Protein AF-A0A1H7FWM4-F1 (afdb_monomer)

Mean predicted aligned error: 15.48 Å

Nearest PDB structures (foldseek):
  3tmp-assembly4_G  TM=6.791E-01  e=6.599E-01  Homo sapiens
  4phq-assembly2_B  TM=1.074E-01  e=4.775E+00  Escherichia coli K-12
  3zev-assembly1_B  TM=1.276E-01  e=7.921E+00  Rattus norvegicus

pLDDT: mean 79.43, std 18.53, range [29.98, 98.62]

Secondary structure (DSSP, 8-state):
-PPPPPPP-----S--S-----PPPPPPTTHHHHHHHHHHHHHHHHHTS--GGGSTTHHHHHHHHHHHHHHHHHHHHH--HHHHHH-TT--S-----HHHHHHHTT--HHHHHHHHHHTT-HHHHHHHHHHHS-HHHHHHHSSS-HHHHHHHHHHHHHHHHHHHHHHHHS-----TT-S-------PPPPP-HHHHHHHHHHHHSTT--SSHHHHHHHHHGGGSTTS-TTEEEEEEETT--EEEEE-SSTT--EEEEEEEEETTTTEEEEEETTEEE----SS-HHHHHHHHHS-HHHHHHHHHHTT---TT---HHHHHHHHHHHHHHHHH-HHHHHHHHHHHHHHSTT----

Foldseek 3Di:
DDDDDDDDDPDDPPPDDDPDPPPQDDDDPVVLVLLLVLLVVLLVVLPVPPDPVLVVLSVLLSVLSSLQVVLLLSLLARDDLVVLVVCPVLPSARDRDPVSLVSLLVRDLSSLVSNCSSCVPVVVVLVSSLVSRDPVVVVCCPPPPPPSVVSSSVRVVVVSVVSNVSSPNSDPPPPVPPPVPVPPPPPDPPFPLVLLLVLLVQLLDFLRQLDLVNVCLLQLLCQQQLRPLLAWEFEAEPVRHTPDIHHNDPNNPDYHFYWYADPVVRAIFGADPNDTHDDDNSSLRVVRNSLVSDDLVSNQSNQVRLPHPPRDDPDPVSSSSSSNSSSVSCNVCVVSCRVVSVVVCVVVVDVPRD

Structure (mmCIF, N/CA/C/O backbone):
data_AF-A0A1H7FWM4-F1
#
_entry.id   AF-A0A1H7FWM4-F1
#
loop_
_atom_site.group_PDB
_atom_site.id
_atom_site.type_symbol
_atom_site.label_atom_id
_atom_site.label_alt_id
_atom_site.label_comp_id
_atom_site.label_asym_id
_atom_site.label_entity_id
_atom_site.label_seq_id
_atom_site.pdbx_PDB_ins_code
_atom_site.Cartn_x
_atom_site.Cartn_y
_atom_site.Cartn_z
_atom_site.occupancy
_atom_site.B_iso_or_equiv
_atom_site.auth_seq_id
_atom_site.auth_comp_id
_atom_site.auth_asym_id
_atom_site.auth_atom_id
_atom_site.pdbx_PDB_model_num
ATOM 1 N N . MET A 1 1 ? 42.301 37.290 51.242 1.00 44.38 1 MET A N 1
ATOM 2 C CA . MET A 1 1 ? 40.895 36.833 51.315 1.00 44.38 1 MET A CA 1
ATOM 3 C C . MET A 1 1 ? 40.644 35.899 50.143 1.00 44.38 1 MET A C 1
ATOM 5 O O . MET A 1 1 ? 40.850 36.315 49.013 1.00 44.38 1 MET A O 1
ATOM 9 N N . LYS A 1 2 ? 40.348 34.621 50.409 1.00 32.16 2 LYS A N 1
ATOM 10 C CA . LYS A 1 2 ? 40.185 33.575 49.386 1.00 32.16 2 LYS A CA 1
ATOM 11 C C . LYS A 1 2 ? 38.705 33.447 49.017 1.00 32.16 2 LYS A C 1
ATOM 13 O O . LYS A 1 2 ? 37.871 33.301 49.903 1.00 32.16 2 LYS A O 1
ATOM 18 N N . TYR A 1 3 ? 38.419 33.524 47.723 1.00 30.45 3 TYR A N 1
ATOM 19 C CA . TYR A 1 3 ? 37.097 33.362 47.120 1.00 30.45 3 TYR A CA 1
ATOM 20 C C . TYR A 1 3 ? 36.664 31.890 47.243 1.00 30.45 3 TYR A C 1
ATOM 22 O O . TYR A 1 3 ? 37.408 31.007 46.816 1.00 30.45 3 TYR A O 1
ATOM 30 N N . GLN A 1 4 ? 35.502 31.613 47.841 1.00 32.31 4 GLN A N 1
ATOM 31 C CA . GLN A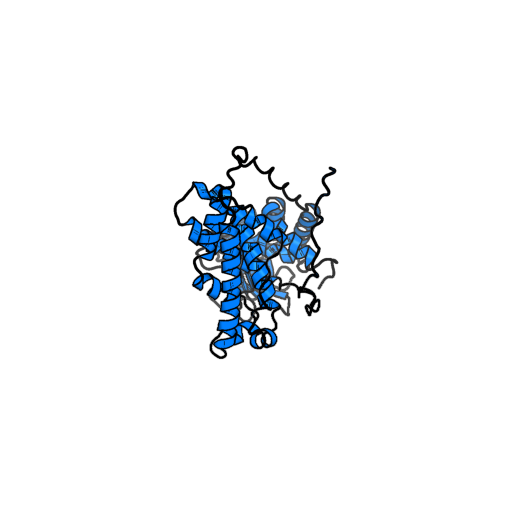 1 4 ? 34.875 30.287 47.804 1.00 32.31 4 GLN A CA 1
ATOM 32 C C . GLN A 1 4 ? 33.729 30.300 46.782 1.00 32.31 4 GLN A C 1
ATOM 34 O O . GLN A 1 4 ? 32.895 31.205 46.838 1.00 32.31 4 GLN A O 1
ATOM 39 N N . PRO A 1 5 ? 33.671 29.339 45.844 1.00 34.31 5 PRO A N 1
ATOM 40 C CA . PRO A 1 5 ? 32.580 29.249 44.886 1.00 34.31 5 PRO A CA 1
ATOM 41 C C . PRO A 1 5 ? 31.326 28.658 45.543 1.00 34.31 5 PRO A C 1
ATOM 43 O O . PRO A 1 5 ? 31.391 27.677 46.282 1.00 34.31 5 PRO A O 1
ATOM 46 N N . ILE A 1 6 ? 30.182 29.269 45.242 1.00 37.25 6 ILE A N 1
ATOM 47 C CA . ILE A 1 6 ? 28.848 28.838 45.665 1.00 37.25 6 ILE A CA 1
ATOM 48 C C . ILE A 1 6 ? 28.497 27.545 44.917 1.00 37.25 6 ILE A C 1
ATOM 50 O O . ILE A 1 6 ? 28.421 27.535 43.689 1.00 37.25 6 ILE A O 1
ATOM 54 N N . THR A 1 7 ? 28.270 26.454 45.645 1.00 34.31 7 THR A N 1
ATOM 55 C CA . THR A 1 7 ? 27.665 25.235 45.099 1.00 34.31 7 THR A CA 1
ATOM 56 C C . THR A 1 7 ? 26.152 25.430 44.944 1.00 34.31 7 THR A C 1
ATOM 58 O O . THR A 1 7 ? 25.501 25.924 45.868 1.00 34.31 7 THR A O 1
ATOM 61 N N . PRO A 1 8 ? 25.547 25.056 43.800 1.00 34.34 8 PRO A N 1
ATOM 62 C CA . PRO A 1 8 ? 24.105 25.127 43.647 1.00 34.34 8 PRO A CA 1
ATOM 63 C C . PRO A 1 8 ? 23.447 24.017 44.468 1.00 34.34 8 PRO A C 1
ATOM 65 O O . PRO A 1 8 ? 23.758 22.833 44.339 1.00 34.34 8 PRO A O 1
ATOM 68 N N . ASN A 1 9 ? 22.537 24.449 45.330 1.00 32.50 9 ASN A N 1
ATOM 69 C CA . ASN A 1 9 ? 21.728 23.630 46.213 1.00 32.50 9 ASN A CA 1
ATOM 70 C C . ASN A 1 9 ? 20.791 22.748 45.364 1.00 32.50 9 ASN A C 1
ATOM 72 O O . ASN A 1 9 ? 19.873 23.256 44.717 1.00 32.50 9 ASN A O 1
ATOM 76 N N . ALA A 1 10 ? 21.040 21.438 45.320 1.00 38.19 10 ALA A N 1
ATOM 77 C CA . ALA A 1 10 ? 20.161 20.475 44.664 1.00 38.19 10 ALA A CA 1
ATOM 78 C C . ALA A 1 10 ? 18.913 20.274 45.535 1.00 38.19 10 ALA A C 1
ATOM 80 O O . ALA A 1 10 ? 18.899 19.458 46.455 1.00 38.19 10 ALA A O 1
ATOM 81 N N . GLY A 1 11 ? 17.873 21.065 45.268 1.00 35.31 11 GLY A N 1
ATOM 82 C CA . GLY A 1 11 ? 16.558 20.862 45.868 1.00 35.31 11 GLY A CA 1
ATOM 83 C C . GLY A 1 11 ? 15.974 19.491 45.487 1.00 35.31 11 GLY A C 1
ATOM 84 O O . GLY A 1 11 ? 16.272 18.975 44.405 1.00 35.31 11 GLY A O 1
ATOM 85 N N . PRO A 1 12 ? 15.146 18.881 46.352 1.00 31.12 12 PRO A N 1
ATOM 86 C CA . PRO A 1 12 ? 14.524 17.596 46.068 1.00 31.12 12 PRO A CA 1
ATOM 87 C C . PRO A 1 12 ? 13.609 17.706 44.840 1.00 31.12 12 PRO A C 1
ATOM 89 O O . PRO A 1 12 ? 12.728 18.562 44.769 1.00 31.12 12 PRO A O 1
ATOM 92 N N . SER A 1 13 ? 13.837 16.828 43.861 1.00 36.66 13 SER A N 1
ATOM 93 C CA . SER A 1 13 ? 12.993 16.676 42.674 1.00 36.66 13 SER A CA 1
ATOM 94 C C . SER A 1 13 ? 11.560 16.333 43.092 1.00 36.66 13 SER A C 1
ATOM 96 O O . SER A 1 13 ? 11.292 15.231 43.561 1.00 36.66 13 SER A O 1
ATOM 98 N N . LEU A 1 14 ? 10.632 17.270 42.892 1.00 29.98 14 LEU A N 1
ATOM 99 C CA . LEU A 1 14 ? 9.192 17.103 43.140 1.00 29.98 14 LEU A CA 1
ATOM 100 C C . LEU A 1 14 ? 8.467 16.281 42.053 1.00 29.98 14 LEU A C 1
ATOM 102 O O . LEU A 1 14 ? 7.241 16.232 42.027 1.00 29.98 14 LEU A O 1
ATOM 106 N N . TYR A 1 15 ? 9.196 15.595 41.169 1.00 32.44 15 TYR A N 1
ATOM 107 C CA . TYR A 1 15 ? 8.628 14.762 40.105 1.00 32.44 15 TYR A CA 1
ATOM 108 C C . TYR A 1 15 ? 8.925 13.281 40.342 1.00 32.44 15 TYR A C 1
ATOM 110 O O . TYR A 1 15 ? 9.654 12.649 39.579 1.00 32.44 15 TYR A O 1
ATOM 118 N N . SER A 1 16 ? 8.379 12.699 41.409 1.00 36.97 16 SER A N 1
ATOM 119 C CA . SER A 1 16 ? 8.510 11.256 41.630 1.00 36.97 16 SER A CA 1
ATOM 120 C C . SER A 1 16 ? 7.290 10.606 42.268 1.00 36.97 16 SER A C 1
ATOM 122 O O . SER A 1 16 ? 7.462 9.797 43.169 1.00 36.97 16 SER A O 1
ATOM 124 N N . HIS A 1 17 ? 6.066 10.886 41.813 1.00 32.47 17 HIS A N 1
ATOM 125 C CA . HIS A 1 17 ? 4.898 10.078 42.188 1.00 32.47 17 HIS A CA 1
ATOM 126 C C . HIS A 1 17 ? 4.073 9.676 40.953 1.00 32.47 17 HIS A C 1
ATOM 128 O O . HIS A 1 17 ? 3.544 10.521 40.242 1.00 32.47 17 HIS A O 1
ATOM 134 N N . GLY A 1 18 ? 3.961 8.363 40.712 1.00 33.78 18 GLY A N 1
ATOM 135 C CA . GLY A 1 18 ? 2.752 7.772 40.124 1.00 33.78 18 GLY A CA 1
ATOM 136 C C . GLY A 1 18 ? 2.725 7.364 38.647 1.00 33.78 18 GLY A C 1
ATOM 137 O O . GLY A 1 18 ? 1.685 6.886 38.210 1.00 33.78 18 GLY A O 1
ATOM 138 N N . ALA A 1 19 ? 3.800 7.466 37.862 1.00 37.88 19 ALA A N 1
ATOM 139 C CA . ALA A 1 19 ? 3.791 6.896 36.508 1.00 37.88 19 ALA A CA 1
ATOM 140 C C . ALA A 1 19 ? 4.111 5.394 36.567 1.00 37.88 19 ALA A C 1
ATOM 142 O O . ALA A 1 19 ? 5.268 4.985 36.453 1.00 37.88 19 ALA A O 1
ATOM 143 N N . ALA A 1 20 ? 3.086 4.560 36.765 1.00 36.06 20 ALA A N 1
ATOM 144 C CA . ALA A 1 20 ? 3.197 3.136 36.476 1.00 36.06 20 ALA A CA 1
ATOM 145 C C . ALA A 1 20 ? 3.762 2.982 35.054 1.00 36.06 20 ALA A C 1
ATOM 147 O O . ALA A 1 20 ? 3.233 3.571 34.110 1.00 36.06 20 ALA A O 1
ATOM 148 N N . LYS A 1 21 ? 4.861 2.231 34.903 1.00 40.47 21 LYS A N 1
ATOM 149 C CA . LYS A 1 21 ? 5.448 1.868 33.606 1.00 40.47 21 LYS A CA 1
ATOM 150 C C . LYS A 1 21 ? 4.431 1.028 32.821 1.00 40.47 21 LYS A C 1
ATOM 152 O O . LYS A 1 21 ? 4.528 -0.194 32.796 1.00 40.47 21 LYS A O 1
ATOM 157 N N . ARG A 1 22 ? 3.431 1.658 32.199 1.00 49.25 22 ARG A N 1
ATOM 158 C CA . ARG A 1 22 ? 2.625 1.005 31.167 1.00 49.25 22 ARG A CA 1
ATOM 159 C C . ARG A 1 22 ? 3.566 0.809 29.980 1.00 49.25 22 ARG A C 1
ATOM 161 O O . ARG A 1 22 ? 4.061 1.782 29.416 1.00 49.25 22 ARG A O 1
ATOM 168 N N . ALA A 1 23 ? 3.877 -0.445 29.658 1.00 47.16 23 ALA A N 1
ATOM 169 C CA . ALA A 1 23 ? 4.538 -0.766 28.402 1.00 47.16 23 ALA A CA 1
ATOM 170 C C . ALA A 1 23 ? 3.659 -0.204 27.277 1.00 47.16 23 ALA A C 1
ATOM 172 O O . ALA A 1 23 ? 2.470 -0.523 27.216 1.00 47.16 23 ALA A O 1
ATOM 173 N N . ALA A 1 24 ? 4.213 0.692 26.457 1.00 51.72 24 ALA A N 1
ATOM 174 C CA . ALA A 1 24 ? 3.489 1.245 25.321 1.00 51.72 24 ALA A CA 1
ATOM 175 C C . ALA A 1 24 ? 3.027 0.080 24.441 1.00 51.72 24 ALA A C 1
ATOM 177 O O . ALA A 1 24 ? 3.849 -0.756 24.056 1.00 51.72 24 ALA A O 1
ATOM 178 N N . ARG A 1 25 ? 1.722 -0.014 24.153 1.00 59.91 25 ARG A N 1
ATOM 179 C CA . ARG A 1 25 ? 1.258 -0.989 23.167 1.00 59.91 25 ARG A CA 1
ATOM 180 C C . ARG A 1 25 ? 1.822 -0.571 21.807 1.00 59.91 25 ARG A C 1
ATOM 182 O O . ARG A 1 25 ? 1.785 0.627 21.503 1.00 59.91 25 ARG A O 1
ATOM 189 N N . PRO A 1 26 ? 2.361 -1.515 21.015 1.00 57.66 26 PRO A N 1
ATOM 190 C CA . PRO A 1 26 ? 2.806 -1.210 19.664 1.00 57.66 26 PRO A CA 1
ATOM 191 C C . PRO A 1 26 ? 1.633 -0.653 18.850 1.00 57.66 26 PRO A C 1
ATOM 193 O O . PRO A 1 26 ? 0.479 -1.038 19.061 1.00 57.66 26 PRO A O 1
ATOM 196 N N . LEU A 1 27 ? 1.929 0.289 17.953 1.00 58.72 27 LEU A N 1
ATOM 197 C CA . LEU A 1 27 ? 0.942 0.806 17.009 1.00 58.72 27 LEU A CA 1
ATOM 198 C C . LEU A 1 27 ? 0.444 -0.332 16.105 1.00 58.72 27 LEU A C 1
ATOM 200 O O . LEU A 1 27 ? 1.252 -1.172 15.712 1.00 58.72 27 LEU A O 1
ATOM 204 N N . PRO A 1 28 ? -0.842 -0.338 15.721 1.00 69.94 28 PRO A N 1
ATOM 205 C CA . PRO A 1 28 ? -1.309 -1.164 14.614 1.00 69.94 28 PRO A CA 1
ATOM 206 C C . PRO A 1 28 ? -0.554 -0.815 13.318 1.00 69.94 28 PRO A C 1
ATOM 208 O O . PRO A 1 28 ? -0.419 0.369 12.994 1.00 69.94 28 PRO A O 1
ATOM 211 N N . ASP A 1 29 ? -0.104 -1.821 12.562 1.00 64.56 29 ASP A N 1
ATOM 212 C CA . ASP A 1 29 ? 0.711 -1.652 11.339 1.00 64.56 29 ASP A CA 1
ATOM 213 C C . ASP A 1 29 ? 0.043 -0.743 10.284 1.00 64.56 29 ASP A C 1
ATOM 215 O O . ASP A 1 29 ? 0.698 -0.001 9.554 1.00 64.56 29 ASP A O 1
ATOM 219 N N . GLU A 1 30 ? -1.288 -0.713 10.266 1.00 66.56 30 GLU A N 1
ATOM 220 C CA . GLU A 1 30 ? -2.129 0.127 9.404 1.00 66.56 30 GLU A CA 1
ATOM 221 C C . GLU A 1 30 ? -2.051 1.643 9.680 1.00 66.56 30 GLU A C 1
ATOM 223 O O . GLU A 1 30 ? -2.577 2.437 8.893 1.00 66.56 30 GLU A O 1
ATOM 228 N N . MET A 1 31 ? -1.435 2.073 10.789 1.00 62.41 31 MET A N 1
ATOM 229 C CA . MET A 1 31 ? -1.383 3.487 11.192 1.00 62.41 31 MET A CA 1
ATOM 230 C C . MET A 1 31 ? -0.199 4.248 10.588 1.00 62.41 31 MET A C 1
ATOM 232 O O . MET A 1 31 ? -0.331 5.438 10.292 1.00 62.41 31 MET A O 1
ATOM 236 N N . LEU A 1 32 ? 0.929 3.573 10.350 1.00 65.06 32 LEU A N 1
ATOM 237 C CA . LEU A 1 32 ? 2.136 4.175 9.768 1.00 65.06 32 LEU A CA 1
ATOM 238 C C . LEU A 1 32 ? 1.876 4.771 8.369 1.00 65.06 32 LEU A C 1
ATOM 240 O O . LEU A 1 32 ? 2.143 5.961 8.177 1.00 65.06 32 LEU A O 1
ATOM 244 N N . PRO A 1 33 ? 1.259 4.041 7.415 1.00 66.44 33 PRO A N 1
ATOM 245 C CA . PRO A 1 33 ? 0.941 4.599 6.099 1.00 66.44 33 PRO A CA 1
ATOM 246 C C . PRO A 1 33 ? -0.031 5.783 6.162 1.00 66.44 33 PRO A C 1
ATOM 248 O O . PRO A 1 33 ? 0.046 6.699 5.344 1.00 66.44 33 PRO A O 1
ATOM 251 N N . LYS A 1 34 ? -0.948 5.792 7.139 1.00 64.50 34 LYS A N 1
ATOM 252 C CA . LYS A 1 34 ? -1.956 6.850 7.294 1.00 64.50 34 LYS A CA 1
ATOM 253 C C . LYS A 1 34 ? -1.354 8.134 7.870 1.00 64.50 34 LYS A C 1
ATOM 255 O O . LYS A 1 34 ? -1.679 9.216 7.383 1.00 64.50 34 LYS A O 1
ATOM 260 N N . ALA A 1 35 ? -0.455 8.021 8.850 1.00 62.44 35 ALA A N 1
ATOM 261 C CA . ALA A 1 35 ? 0.308 9.153 9.379 1.00 62.44 35 ALA A CA 1
ATOM 262 C C . ALA A 1 35 ? 1.178 9.797 8.286 1.00 62.44 35 ALA A C 1
ATOM 264 O O . ALA A 1 35 ? 1.114 11.013 8.091 1.00 62.44 35 ALA A O 1
ATOM 265 N N . ALA A 1 36 ? 1.887 8.977 7.503 1.00 65.31 36 ALA A N 1
ATOM 266 C CA . ALA A 1 36 ? 2.669 9.432 6.356 1.00 65.31 36 ALA A CA 1
ATOM 267 C C . ALA A 1 36 ? 1.794 10.119 5.289 1.00 65.31 36 ALA A C 1
ATOM 269 O O . ALA A 1 36 ? 2.142 11.184 4.779 1.00 65.31 36 ALA A O 1
ATOM 270 N N . ALA A 1 37 ? 0.615 9.562 4.983 1.00 66.62 37 ALA A N 1
ATOM 271 C CA . ALA A 1 37 ? -0.314 10.146 4.015 1.00 66.62 37 ALA A CA 1
ATOM 272 C C . ALA A 1 37 ? -0.835 11.529 4.445 1.00 66.62 37 ALA A C 1
ATOM 274 O O . ALA A 1 37 ? -1.001 12.415 3.603 1.00 66.62 37 ALA A O 1
ATOM 275 N N . TYR A 1 38 ? -1.078 11.744 5.740 1.00 66.06 38 TYR A N 1
ATOM 276 C CA . TYR A 1 38 ? -1.456 13.065 6.236 1.00 66.06 38 TYR A CA 1
ATOM 277 C C . TYR A 1 38 ? -0.290 14.035 6.281 1.00 66.06 38 TYR A C 1
ATOM 279 O O . TYR A 1 38 ? -0.481 15.176 5.874 1.00 66.06 38 TYR A O 1
ATOM 287 N N . ALA A 1 39 ? 0.902 13.605 6.709 1.00 62.81 39 ALA A N 1
ATOM 288 C CA . ALA A 1 39 ? 2.096 14.443 6.635 1.00 62.81 39 ALA A CA 1
ATOM 289 C C . ALA A 1 39 ? 2.289 14.949 5.197 1.00 62.81 39 ALA A C 1
ATOM 291 O O . ALA A 1 39 ? 2.350 16.156 4.978 1.00 62.81 39 ALA A O 1
ATOM 292 N N . ALA A 1 40 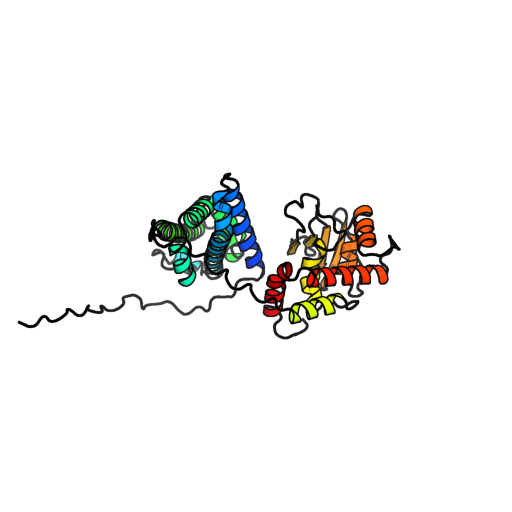? 2.192 14.055 4.209 1.00 62.03 40 ALA A N 1
ATOM 293 C CA . ALA A 1 40 ? 2.231 14.407 2.794 1.00 62.03 40 ALA A CA 1
ATOM 294 C C . ALA A 1 40 ? 1.087 15.357 2.372 1.00 62.03 40 ALA A C 1
ATOM 296 O O . ALA A 1 40 ? 1.307 16.289 1.594 1.00 62.03 40 ALA A O 1
ATOM 297 N N . ARG A 1 41 ? -0.143 15.169 2.875 1.00 64.88 41 ARG A N 1
ATOM 298 C CA . ARG A 1 41 ? -1.307 16.015 2.540 1.00 64.88 41 ARG A CA 1
ATOM 299 C C . ARG A 1 41 ? -1.236 17.412 3.168 1.00 64.88 41 ARG A C 1
ATOM 301 O O . ARG A 1 41 ? -1.429 18.392 2.449 1.00 64.88 41 ARG A O 1
ATOM 308 N N . ALA A 1 42 ? -0.943 17.514 4.463 1.00 59.34 42 ALA A N 1
ATOM 309 C CA . ALA A 1 42 ? -0.721 18.777 5.173 1.00 59.34 42 ALA A CA 1
ATOM 310 C C . ALA A 1 42 ? 0.436 19.557 4.533 1.00 59.34 42 ALA A C 1
ATOM 312 O O . ALA A 1 42 ? 0.351 20.768 4.315 1.00 59.34 42 ALA A O 1
ATOM 313 N N . TRP A 1 43 ? 1.473 18.834 4.108 1.00 59.91 43 TRP A N 1
ATOM 314 C CA . TRP A 1 43 ? 2.575 19.405 3.356 1.00 59.91 43 TRP A CA 1
ATOM 315 C C . TRP A 1 43 ? 2.155 19.919 1.978 1.00 59.91 43 TRP A C 1
ATOM 317 O O . TRP A 1 43 ? 2.570 20.995 1.567 1.00 59.91 43 TRP A O 1
ATOM 327 N N . THR A 1 44 ? 1.299 19.188 1.263 1.00 56.53 44 THR A N 1
ATOM 328 C CA . THR A 1 44 ? 0.790 19.599 -0.057 1.00 56.53 44 THR A CA 1
ATOM 329 C C . THR A 1 44 ? -0.050 20.878 0.034 1.00 56.53 44 THR A C 1
ATOM 331 O O . THR A 1 44 ? 0.086 21.756 -0.817 1.00 56.53 44 THR A O 1
ATOM 334 N N . LEU A 1 45 ? -0.861 21.024 1.088 1.00 52.09 45 LEU A N 1
ATOM 335 C CA . LEU A 1 45 ? -1.620 22.251 1.365 1.00 52.09 45 LEU A CA 1
ATOM 336 C C . LEU A 1 45 ? -0.692 23.442 1.655 1.00 52.09 45 LEU A C 1
ATOM 338 O O . LEU A 1 45 ? -0.952 24.551 1.195 1.00 52.09 45 LEU A O 1
ATOM 342 N N . THR A 1 46 ? 0.425 23.194 2.340 1.00 54.25 46 THR A N 1
ATOM 343 C CA . THR A 1 46 ? 1.422 24.220 2.678 1.00 54.25 46 THR A CA 1
ATOM 344 C C . THR A 1 46 ? 2.340 24.561 1.494 1.00 54.25 46 THR A C 1
ATOM 346 O O . THR A 1 46 ? 2.691 25.713 1.295 1.00 54.25 46 THR A O 1
ATOM 349 N N . ALA A 1 47 ? 2.697 23.593 0.648 1.00 49.50 47 ALA A N 1
ATOM 350 C CA . ALA A 1 47 ? 3.542 23.789 -0.534 1.00 49.50 47 ALA A CA 1
ATOM 351 C C . ALA A 1 47 ? 2.791 24.412 -1.727 1.00 49.50 47 ALA A C 1
ATOM 353 O O . ALA A 1 47 ? 3.416 25.007 -2.606 1.00 49.50 47 ALA A O 1
ATOM 354 N N . ALA A 1 48 ? 1.454 24.327 -1.756 1.00 45.22 48 ALA A N 1
ATOM 355 C CA . ALA A 1 48 ? 0.619 25.036 -2.728 1.00 45.22 48 ALA A CA 1
ATOM 356 C C . ALA A 1 48 ? 0.747 26.572 -2.616 1.00 45.22 48 ALA A C 1
ATOM 358 O O . ALA A 1 48 ? 0.427 27.291 -3.568 1.00 45.22 48 ALA A O 1
ATOM 359 N N . THR A 1 49 ? 1.296 27.094 -1.512 1.00 48.31 49 THR A N 1
ATOM 360 C CA . THR A 1 49 ? 1.704 28.498 -1.400 1.00 48.31 49 THR A CA 1
ATOM 361 C C . THR A 1 49 ? 3.065 28.712 -2.085 1.00 48.31 49 THR A C 1
ATOM 363 O O . THR A 1 49 ? 4.090 28.784 -1.427 1.00 48.31 49 THR A O 1
ATOM 366 N N . LYS A 1 50 ? 3.061 28.722 -3.427 1.00 47.53 50 LYS A N 1
ATOM 367 C CA . LYS A 1 50 ? 4.011 29.282 -4.429 1.00 47.53 50 LYS A CA 1
ATOM 368 C C . LYS A 1 50 ? 5.452 29.723 -4.041 1.00 47.53 50 LYS A C 1
ATOM 370 O O . LYS A 1 50 ? 5.966 30.646 -4.669 1.00 47.53 50 LYS A O 1
ATOM 375 N N . GLU A 1 51 ? 6.159 29.094 -3.106 1.00 58.41 51 GLU A N 1
ATOM 376 C CA . GLU A 1 51 ? 7.519 29.511 -2.723 1.00 58.41 51 GLU A CA 1
ATOM 377 C C . GLU A 1 51 ? 8.576 28.435 -3.029 1.00 58.41 51 GLU A C 1
ATOM 379 O O . GLU A 1 51 ? 8.838 27.552 -2.210 1.00 58.41 51 GLU A O 1
ATOM 384 N N . PRO A 1 52 ? 9.257 28.524 -4.192 1.00 58.34 52 PRO A N 1
ATOM 385 C CA . PRO A 1 52 ? 10.314 27.593 -4.597 1.00 58.34 52 PRO A CA 1
ATOM 386 C C . PRO A 1 52 ? 11.459 27.454 -3.586 1.00 58.34 52 PRO A C 1
ATOM 388 O O . PRO A 1 52 ? 12.130 26.429 -3.550 1.00 58.34 52 PRO A O 1
ATOM 391 N N . ARG A 1 53 ? 11.687 28.471 -2.743 1.00 57.53 53 ARG A N 1
ATOM 392 C CA . ARG A 1 53 ? 12.763 28.482 -1.737 1.00 57.53 53 ARG A CA 1
ATOM 393 C C . ARG A 1 53 ? 12.536 27.483 -0.599 1.00 57.53 53 ARG A C 1
ATOM 395 O O . ARG A 1 53 ? 13.497 27.067 0.039 1.00 57.53 53 ARG A O 1
ATOM 402 N N . LEU A 1 54 ? 11.294 27.060 -0.368 1.00 57.31 54 LEU A N 1
ATOM 403 C CA . LEU A 1 54 ? 10.947 26.144 0.719 1.00 57.31 54 LEU A CA 1
ATOM 404 C C . LEU A 1 54 ? 11.136 24.661 0.340 1.00 57.31 54 LEU A C 1
ATOM 406 O O . LEU A 1 54 ? 11.083 23.793 1.210 1.00 57.31 54 LEU A O 1
ATOM 410 N N . SER A 1 55 ? 11.408 24.336 -0.933 1.00 60.66 55 SER A N 1
ATOM 411 C CA . SER A 1 55 ? 11.439 22.943 -1.407 1.00 60.66 55 SER A CA 1
ATOM 412 C C . SER A 1 55 ? 12.611 22.118 -0.863 1.00 60.66 55 SER A C 1
ATOM 414 O O . SER A 1 55 ? 12.458 20.917 -0.649 1.00 60.66 55 SER A O 1
ATOM 416 N N . ALA A 1 56 ? 13.774 22.733 -0.622 1.00 64.94 56 ALA A N 1
ATOM 417 C CA . ALA A 1 56 ? 14.951 22.038 -0.085 1.00 64.94 56 ALA A CA 1
ATOM 418 C C . ALA A 1 56 ? 14.763 21.617 1.386 1.00 64.94 56 ALA A C 1
ATOM 420 O O . ALA A 1 56 ? 15.277 20.586 1.815 1.00 64.94 56 ALA A O 1
ATOM 421 N N . HIS A 1 57 ? 13.962 22.382 2.126 1.00 69.75 57 HIS A N 1
ATOM 422 C CA . HIS A 1 57 ? 13.661 22.183 3.545 1.00 69.75 57 HIS A CA 1
ATOM 423 C C . HIS A 1 57 ? 12.400 21.350 3.784 1.00 69.75 57 HIS A C 1
ATOM 425 O O . HIS A 1 57 ? 12.025 21.077 4.923 1.00 69.75 57 HIS A O 1
ATOM 431 N N . ALA A 1 58 ? 11.753 20.908 2.704 1.00 70.56 58 ALA A N 1
ATOM 432 C CA . ALA A 1 58 ? 10.462 20.263 2.798 1.00 70.56 58 ALA A CA 1
ATOM 433 C C . ALA A 1 58 ? 10.513 18.880 3.445 1.00 70.56 58 ALA A C 1
ATOM 435 O O . ALA A 1 58 ? 9.744 18.581 4.351 1.00 70.56 58 ALA A O 1
ATOM 436 N N . ARG A 1 59 ? 11.461 18.042 3.018 1.00 72.38 59 ARG A N 1
ATOM 437 C CA . ARG A 1 59 ? 11.564 16.666 3.521 1.00 72.38 59 ARG A CA 1
ATOM 438 C C . ARG A 1 59 ? 11.929 16.579 5.009 1.00 72.38 59 ARG A C 1
ATOM 440 O O . ARG A 1 59 ? 11.340 15.743 5.692 1.00 72.38 59 ARG A O 1
ATOM 447 N N . PRO A 1 60 ? 12.887 17.370 5.538 1.00 76.25 60 PRO A N 1
ATOM 448 C CA . PR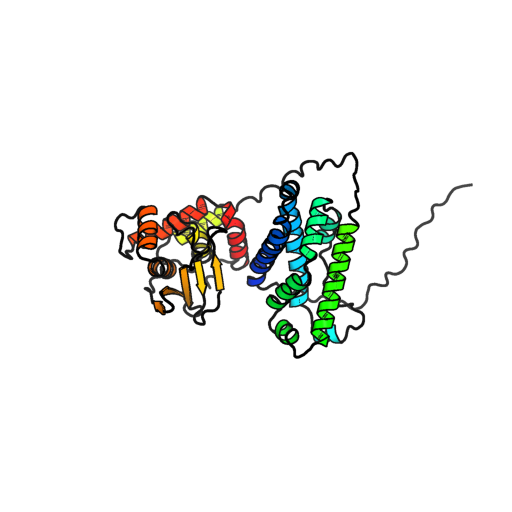O A 1 60 ? 13.171 17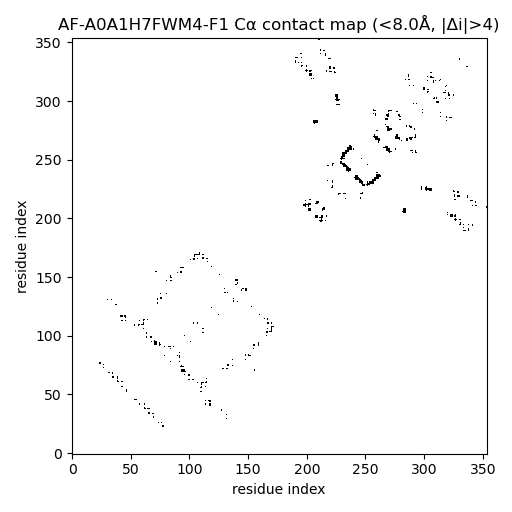.365 6.972 1.00 76.25 60 PRO A CA 1
ATOM 449 C C . PRO A 1 60 ? 11.951 17.732 7.819 1.00 76.25 60 PRO A C 1
ATOM 451 O O . PRO A 1 60 ? 11.639 17.029 8.778 1.00 76.25 60 PRO A O 1
ATOM 454 N N . ALA A 1 61 ? 11.232 18.787 7.443 1.00 78.19 61 ALA A N 1
ATOM 455 C CA . ALA A 1 61 ? 10.056 19.234 8.174 1.00 78.19 61 ALA A CA 1
ATOM 456 C C . ALA A 1 61 ? 8.846 18.296 8.004 1.00 78.19 61 ALA A C 1
ATOM 458 O O . ALA A 1 61 ? 8.140 18.060 8.981 1.00 78.19 61 ALA A O 1
ATOM 459 N N . GLU A 1 62 ? 8.668 17.662 6.842 1.00 77.50 62 GLU A N 1
ATOM 460 C CA . GLU A 1 62 ? 7.686 16.584 6.646 1.00 77.50 62 GLU A CA 1
ATOM 461 C C . GLU A 1 62 ? 7.944 15.423 7.615 1.00 77.50 62 GLU A C 1
ATOM 463 O O . GLU A 1 62 ? 7.029 14.985 8.307 1.00 77.50 62 GLU A O 1
ATOM 468 N N . ARG A 1 63 ? 9.204 14.989 7.753 1.00 77.56 63 ARG A N 1
ATOM 469 C CA . ARG A 1 63 ? 9.582 13.939 8.713 1.00 77.56 63 ARG A CA 1
ATOM 470 C C . ARG A 1 63 ? 9.384 14.361 10.165 1.00 77.56 63 ARG A C 1
ATOM 472 O O . ARG A 1 63 ? 8.952 13.551 10.978 1.00 77.56 63 ARG A O 1
ATOM 479 N N . MET A 1 64 ? 9.708 15.609 10.512 1.00 85.19 64 MET A N 1
ATOM 480 C CA . MET A 1 64 ? 9.456 16.129 11.861 1.00 85.19 64 MET A CA 1
ATOM 481 C C . MET A 1 64 ? 7.958 16.108 12.184 1.00 85.19 64 MET A C 1
ATOM 483 O O . MET A 1 64 ? 7.578 15.673 13.272 1.00 85.19 64 MET A O 1
ATOM 487 N N . LEU A 1 65 ? 7.118 16.521 11.232 1.00 82.94 65 LEU A N 1
ATOM 488 C CA . LEU A 1 65 ? 5.666 16.495 11.368 1.00 82.94 65 LEU A CA 1
ATOM 489 C C . LEU A 1 65 ? 5.135 15.063 11.479 1.00 82.94 65 LEU A C 1
ATOM 491 O O . LEU A 1 65 ? 4.343 14.781 12.370 1.00 82.94 65 LEU A O 1
ATOM 495 N N . GLU A 1 66 ? 5.595 14.156 10.618 1.00 82.19 66 GLU A N 1
ATOM 496 C CA . GLU A 1 66 ? 5.226 12.739 10.643 1.00 82.19 66 GLU A CA 1
ATOM 497 C C . GLU A 1 66 ? 5.527 12.107 12.008 1.00 82.19 66 GLU A C 1
ATOM 499 O O . GLU A 1 66 ? 4.635 11.536 12.635 1.00 82.19 66 GLU A O 1
ATOM 504 N N . CYS A 1 67 ? 6.748 12.283 12.522 1.00 83.56 67 CYS A N 1
ATOM 505 C CA . CYS A 1 67 ? 7.131 11.785 13.842 1.00 83.56 67 CYS A CA 1
ATOM 506 C C . CYS A 1 67 ? 6.279 12.398 14.965 1.00 83.56 67 CYS A C 1
ATOM 508 O O . CYS A 1 67 ? 5.859 11.685 15.874 1.00 83.56 67 CYS A O 1
ATOM 510 N N . ALA A 1 68 ? 5.992 13.703 14.902 1.00 85.88 68 ALA A N 1
ATOM 511 C CA . ALA A 1 68 ? 5.174 14.375 15.911 1.00 85.88 68 ALA A CA 1
ATOM 512 C C . ALA A 1 68 ? 3.732 13.844 15.916 1.00 85.88 68 ALA A C 1
ATOM 514 O O . ALA A 1 68 ? 3.143 13.631 16.976 1.00 85.88 68 ALA A O 1
ATOM 515 N N . LEU A 1 69 ? 3.170 13.589 14.732 1.00 84.75 69 LEU A N 1
ATOM 516 C CA . LEU A 1 69 ? 1.843 12.999 14.586 1.00 84.75 69 LEU A CA 1
ATOM 517 C C . LEU A 1 69 ? 1.807 11.547 15.062 1.00 84.75 69 LEU A C 1
ATOM 519 O O . LEU A 1 69 ? 0.828 11.146 15.686 1.00 84.75 69 LEU A O 1
ATOM 523 N N . LEU A 1 70 ? 2.865 10.772 14.819 1.00 82.38 70 LEU A N 1
ATOM 524 C CA . LEU A 1 70 ? 2.978 9.408 15.332 1.00 82.38 70 LEU A CA 1
ATOM 525 C C . LEU A 1 70 ? 3.004 9.378 16.865 1.00 82.38 70 LEU A C 1
ATOM 527 O O . LEU A 1 70 ? 2.247 8.605 17.445 1.00 82.38 70 LEU A O 1
ATOM 531 N N . ASP A 1 71 ? 3.779 10.246 17.526 1.00 84.69 71 ASP A N 1
ATOM 532 C CA . ASP A 1 71 ? 3.784 10.360 18.996 1.00 84.69 71 ASP A CA 1
ATOM 533 C C . ASP A 1 71 ? 2.376 10.671 19.542 1.00 84.69 71 ASP A C 1
ATOM 535 O O . ASP A 1 71 ? 1.917 10.079 20.526 1.00 84.69 71 ASP A O 1
ATOM 539 N N . LEU A 1 72 ? 1.660 11.579 18.874 1.00 87.25 72 LEU A N 1
ATOM 540 C CA . LEU A 1 72 ? 0.298 11.949 19.241 1.00 87.25 72 LEU A CA 1
ATOM 541 C C . LEU A 1 72 ? -0.687 10.784 19.057 1.00 87.25 72 LEU A C 1
ATOM 543 O O . LEU A 1 72 ? -1.489 10.503 19.951 1.00 87.25 72 LEU A O 1
ATOM 547 N N . LEU A 1 73 ? -0.609 10.077 17.928 1.00 83.88 73 LEU A N 1
ATOM 548 C CA . LEU A 1 73 ? -1.433 8.900 17.654 1.00 83.88 73 LEU A CA 1
ATOM 549 C C . LEU A 1 73 ? -1.139 7.779 18.652 1.00 83.88 73 LEU A C 1
ATOM 551 O O . LEU A 1 73 ? -2.068 7.183 19.191 1.00 83.88 73 LEU A O 1
ATOM 555 N N . MET A 1 74 ? 0.133 7.530 18.969 1.00 82.00 74 MET A N 1
ATOM 556 C CA . MET A 1 74 ? 0.526 6.565 19.996 1.00 82.00 74 MET A CA 1
ATOM 557 C C . MET A 1 74 ? -0.121 6.876 21.339 1.00 82.00 74 MET A C 1
ATOM 559 O O . MET A 1 74 ? -0.636 5.967 21.992 1.00 82.00 74 MET A O 1
ATOM 563 N N . TRP A 1 75 ? -0.127 8.145 21.749 1.00 90.12 75 TRP A N 1
ATOM 564 C CA . TRP A 1 75 ? -0.821 8.550 22.964 1.00 90.12 75 TRP A CA 1
ATOM 565 C C . TRP A 1 75 ? -2.327 8.286 22.861 1.00 90.12 75 TRP A C 1
ATOM 567 O O . TRP A 1 75 ? -2.869 7.618 23.736 1.00 90.12 75 TRP A O 1
ATOM 577 N N . MET A 1 76 ? -2.992 8.707 21.778 1.00 86.81 76 MET A N 1
ATOM 578 C CA . MET A 1 76 ? -4.432 8.469 21.581 1.00 86.81 76 MET A CA 1
ATOM 579 C C . MET A 1 76 ? -4.803 6.978 21.611 1.00 86.81 76 MET A C 1
ATOM 581 O O . MET A 1 76 ? -5.875 6.619 22.088 1.00 86.81 76 MET A O 1
ATOM 585 N N . HIS A 1 77 ? -3.921 6.100 21.135 1.00 81.50 77 HIS A N 1
ATOM 586 C CA . HIS A 1 77 ? -4.134 4.649 21.152 1.00 81.50 77 HIS A CA 1
ATOM 587 C C . HIS A 1 77 ? -3.917 4.001 22.521 1.00 81.50 77 HIS A C 1
ATOM 589 O O . HIS A 1 77 ? -4.480 2.945 22.804 1.00 81.50 77 HIS A O 1
ATOM 595 N N . ASN A 1 78 ? -3.111 4.624 23.376 1.00 83.38 78 ASN A N 1
ATOM 596 C CA . ASN A 1 78 ? -2.757 4.084 24.687 1.00 83.38 78 ASN A CA 1
ATOM 597 C C . ASN A 1 78 ? -3.478 4.778 25.850 1.00 83.38 78 ASN A C 1
ATOM 599 O O . ASN A 1 78 ? -3.380 4.311 26.988 1.00 83.38 78 ASN A O 1
ATOM 603 N N . VAL A 1 79 ? -4.174 5.884 25.586 1.00 84.31 79 VAL A N 1
ATOM 604 C CA . VAL A 1 79 ? -4.812 6.685 26.625 1.00 84.31 79 VAL A CA 1
ATOM 605 C C . VAL A 1 79 ? -6.019 5.963 27.220 1.00 84.31 79 VAL A C 1
ATOM 607 O O . VAL A 1 79 ? -6.891 5.451 26.518 1.00 84.31 79 VAL A O 1
ATOM 610 N N . ASP A 1 80 ? -6.075 5.939 28.547 1.00 87.81 80 ASP A N 1
ATOM 611 C CA . ASP A 1 80 ? -7.214 5.427 29.293 1.00 87.81 80 ASP A CA 1
ATOM 612 C C . ASP A 1 80 ? -8.271 6.529 29.417 1.00 87.81 80 ASP A C 1
ATOM 614 O O . ASP A 1 80 ? -8.067 7.560 30.062 1.00 87.81 80 ASP A O 1
ATOM 618 N N . THR A 1 81 ? -9.415 6.332 28.766 1.00 87.88 81 THR A N 1
ATOM 619 C CA . THR A 1 81 ? -10.458 7.358 28.698 1.00 87.88 81 THR A CA 1
ATOM 620 C C . THR A 1 81 ? -11.084 7.677 30.052 1.00 87.88 81 THR A C 1
ATOM 622 O O . THR A 1 81 ? -11.578 8.789 30.236 1.00 87.88 81 THR A O 1
ATOM 625 N N . ASP A 1 82 ? -11.068 6.738 31.000 1.00 87.06 82 ASP A N 1
ATOM 626 C CA . ASP A 1 82 ? -11.600 6.971 32.343 1.00 87.06 82 ASP A CA 1
ATOM 627 C C . ASP A 1 82 ? -10.563 7.646 33.252 1.00 87.06 82 ASP A C 1
ATOM 629 O O . ASP A 1 82 ? -10.935 8.368 34.179 1.00 87.06 82 ASP A O 1
ATOM 633 N N . GLU A 1 83 ? -9.263 7.469 32.992 1.00 89.25 83 GLU A N 1
ATOM 634 C CA . GLU A 1 83 ? -8.225 8.317 33.594 1.00 89.25 83 GLU A CA 1
ATOM 635 C C . GLU A 1 83 ? -8.321 9.758 33.081 1.00 89.25 83 GLU A C 1
ATOM 637 O O . GLU A 1 83 ? -8.295 10.680 33.890 1.00 89.25 83 GLU A O 1
ATOM 642 N N . ILE A 1 84 ? -8.527 9.967 31.774 1.00 88.94 84 ILE A N 1
ATOM 643 C CA . ILE A 1 84 ? -8.670 11.316 31.195 1.00 88.94 84 ILE A CA 1
ATOM 644 C C . ILE A 1 84 ? -9.822 12.095 31.830 1.00 88.94 84 ILE A C 1
ATOM 646 O O . ILE A 1 84 ? -9.641 13.261 32.169 1.00 88.94 84 ILE A O 1
ATOM 650 N N . ARG A 1 85 ? -10.978 11.452 32.047 1.00 86.50 85 ARG A N 1
ATOM 651 C CA . ARG A 1 85 ? -12.124 12.093 32.720 1.00 86.50 85 ARG A CA 1
ATOM 652 C C . ARG A 1 85 ? -11.833 12.496 34.162 1.00 86.50 85 ARG A C 1
ATOM 654 O O . ARG A 1 85 ? -12.404 13.462 34.653 1.00 86.50 85 ARG A O 1
ATOM 661 N N . ARG A 1 86 ? -11.010 11.716 34.865 1.00 90.19 86 ARG A N 1
ATOM 662 C CA . ARG A 1 86 ? -10.660 11.967 36.273 1.00 90.19 86 ARG A CA 1
ATOM 663 C C . ARG A 1 86 ? -9.506 12.956 36.418 1.00 90.19 86 ARG A C 1
ATOM 665 O O . ARG A 1 86 ? -9.328 13.530 37.487 1.00 90.19 86 ARG A O 1
ATOM 672 N N . ASP A 1 87 ? -8.739 13.166 35.357 1.00 90.25 87 ASP A N 1
ATOM 673 C CA . ASP A 1 87 ? -7.596 14.066 35.326 1.00 90.25 87 ASP A CA 1
ATOM 674 C C . ASP A 1 87 ? -8.021 15.501 34.971 1.00 90.25 87 ASP A C 1
ATOM 676 O O . ASP A 1 87 ? -7.841 15.986 33.854 1.00 90.25 87 ASP A O 1
ATOM 680 N N . SER A 1 88 ? -8.568 16.220 35.948 1.00 87.56 88 SER A N 1
ATOM 681 C CA . SER A 1 88 ? -8.858 17.654 35.809 1.00 87.56 88 SER A CA 1
ATOM 682 C C . SER A 1 88 ? -7.591 18.518 35.718 1.00 87.56 88 SER A C 1
ATOM 684 O O . SER A 1 88 ? -7.649 19.655 35.256 1.00 87.56 88 SER A O 1
ATOM 686 N N . SER A 1 89 ? -6.439 17.977 36.126 1.00 88.56 89 SER A N 1
ATOM 687 C CA . SER A 1 89 ? -5.138 18.657 36.135 1.00 88.56 89 SER A CA 1
ATOM 688 C C . SER A 1 89 ? -4.355 18.576 34.823 1.00 88.56 89 SER A C 1
ATOM 690 O O . SER A 1 89 ? -3.253 19.117 34.752 1.00 88.56 89 SER A O 1
ATOM 692 N N . LEU A 1 90 ? -4.893 17.903 33.800 1.00 86.38 90 LEU A N 1
ATOM 693 C CA . LEU A 1 90 ? -4.226 17.680 32.512 1.00 86.38 90 LEU A CA 1
ATOM 694 C C . LEU A 1 90 ? -2.851 16.986 32.637 1.00 86.38 90 LEU A C 1
ATOM 696 O O . LEU A 1 90 ? -1.952 17.237 31.843 1.00 86.38 90 LEU A O 1
ATOM 700 N N . GLN A 1 91 ? -2.654 16.098 33.612 1.00 84.56 91 GLN A N 1
ATOM 701 C CA . GLN A 1 91 ? -1.412 15.324 33.737 1.00 84.56 91 GLN A CA 1
ATOM 702 C C . GLN A 1 91 ? -1.259 14.248 32.651 1.00 84.56 91 GLN A C 1
ATOM 704 O O . GLN A 1 91 ? -0.143 13.912 32.242 1.00 84.56 91 GLN A O 1
ATOM 709 N N . GLN A 1 92 ? -2.374 13.707 32.166 1.00 87.69 92 GLN A N 1
ATOM 710 C CA . GLN A 1 92 ? -2.448 12.711 31.104 1.00 87.69 92 GLN A CA 1
ATOM 711 C C . GLN A 1 92 ? -2.417 13.402 29.742 1.00 87.69 92 GLN A C 1
ATOM 713 O O . GLN A 1 92 ? -3.429 13.495 29.050 1.00 87.69 92 GLN A O 1
ATOM 718 N N . MET A 1 93 ? -1.250 13.917 29.366 1.00 89.50 93 MET A N 1
ATOM 719 C CA . MET A 1 93 ? -1.017 14.580 28.083 1.00 89.50 93 MET A CA 1
ATOM 720 C C . MET A 1 93 ? -0.173 13.725 27.133 1.00 89.50 93 MET A C 1
ATOM 722 O O . MET A 1 93 ? 0.669 12.945 27.597 1.00 89.50 93 MET A O 1
ATOM 726 N N . PRO A 1 94 ? -0.339 13.899 25.808 1.00 88.12 94 PRO A N 1
ATOM 727 C CA . PRO A 1 94 ? 0.617 13.363 24.853 1.00 88.12 94 PRO A CA 1
ATOM 728 C C . PRO A 1 94 ? 2.001 13.937 25.158 1.00 88.12 94 PRO A C 1
ATOM 730 O O . PRO A 1 94 ? 2.164 15.134 25.403 1.00 88.12 94 PRO A O 1
ATOM 733 N N . ARG A 1 95 ? 3.007 13.064 25.180 1.00 84.62 95 ARG A N 1
ATOM 734 C CA . ARG A 1 95 ? 4.400 13.446 25.414 1.00 84.62 95 ARG A CA 1
ATOM 735 C C . ARG A 1 95 ? 5.148 13.351 24.105 1.00 84.62 95 ARG A C 1
ATOM 737 O O . ARG A 1 95 ? 5.122 12.312 23.458 1.00 84.62 95 ARG A O 1
ATOM 744 N N . MET A 1 96 ? 5.826 14.428 23.745 1.00 82.69 96 MET A N 1
ATOM 745 C CA . MET A 1 96 ? 6.687 14.429 22.575 1.00 82.69 96 MET A CA 1
ATOM 746 C C . MET A 1 96 ? 8.013 13.750 22.903 1.00 82.69 96 MET A C 1
ATOM 748 O O . MET A 1 96 ? 8.575 13.949 23.987 1.00 82.69 96 MET A O 1
ATOM 752 N N . ASN A 1 97 ? 8.525 12.957 21.970 1.00 83.31 97 ASN A N 1
ATOM 753 C CA . ASN A 1 97 ? 9.816 12.315 22.114 1.00 83.31 97 ASN A CA 1
ATOM 754 C C . ASN A 1 97 ? 10.916 13.372 22.323 1.00 83.31 97 ASN A C 1
ATOM 756 O O . ASN A 1 97 ? 11.038 14.329 21.558 1.00 83.31 97 ASN A O 1
ATOM 760 N N . VAL A 1 98 ? 11.754 13.194 23.349 1.00 80.44 98 VAL A N 1
ATOM 761 C CA . VAL A 1 98 ? 12.827 14.149 23.691 1.00 80.44 98 VAL A CA 1
ATOM 762 C C . VAL A 1 98 ? 13.813 14.334 22.530 1.00 80.44 98 VAL A C 1
ATOM 764 O O . VAL A 1 98 ? 14.310 15.439 22.307 1.00 80.44 98 VAL A O 1
ATOM 767 N N . SER A 1 99 ? 14.071 13.280 21.750 1.00 76.06 99 SER A N 1
ATOM 768 C CA . SER A 1 99 ? 14.942 13.362 20.571 1.00 76.06 99 SER A CA 1
ATOM 769 C C . SER A 1 99 ? 14.302 14.166 19.431 1.00 76.06 99 SER A C 1
ATOM 771 O O . SER A 1 99 ? 14.983 14.966 18.780 1.00 76.06 99 SER A O 1
ATOM 773 N N . LEU A 1 100 ? 12.984 14.029 19.246 1.00 83.06 100 LEU A N 1
ATOM 774 C CA . LEU A 1 100 ? 12.204 14.809 18.290 1.00 83.06 100 LEU A CA 1
ATOM 775 C C . LEU A 1 100 ? 12.146 16.284 18.702 1.00 83.06 100 LEU A C 1
ATOM 777 O O . LEU A 1 100 ? 12.453 17.142 17.881 1.00 83.06 100 LEU A O 1
ATOM 781 N N . LEU A 1 101 ? 11.882 16.581 19.978 1.00 82.25 101 LEU A N 1
ATOM 782 C CA . LEU A 1 101 ? 11.941 17.942 20.529 1.00 82.25 101 LEU A CA 1
ATOM 783 C C . LEU A 1 101 ? 13.302 18.598 20.295 1.00 82.25 101 LEU A C 1
ATOM 785 O O . LEU A 1 101 ? 13.378 19.755 19.888 1.00 82.25 101 LEU A O 1
ATOM 789 N N . GLY A 1 102 ? 14.391 17.855 20.514 1.00 82.06 102 GLY A N 1
ATOM 790 C CA . GLY A 1 102 ? 15.737 18.340 20.218 1.00 82.06 102 GLY A CA 1
ATOM 791 C C . GLY A 1 102 ? 15.928 18.680 18.738 1.00 82.06 102 GLY A C 1
ATOM 792 O O . GLY A 1 102 ? 16.639 19.627 18.421 1.00 82.06 102 GLY A O 1
ATOM 793 N N . THR A 1 103 ? 15.291 17.929 17.841 1.00 82.50 103 THR A N 1
ATOM 794 C CA . THR A 1 103 ? 15.336 18.169 16.391 1.00 82.50 103 THR A CA 1
ATOM 795 C C . THR A 1 103 ? 14.491 19.378 16.000 1.00 82.50 103 THR A C 1
ATOM 797 O O . THR A 1 103 ? 14.997 20.262 15.321 1.00 82.50 103 THR A O 1
ATOM 800 N N . ILE A 1 104 ? 13.266 19.479 16.515 1.00 83.94 104 ILE A N 1
ATOM 801 C CA . ILE A 1 104 ? 12.351 20.604 16.284 1.00 83.94 104 ILE A CA 1
ATOM 802 C C . ILE A 1 104 ? 12.952 21.927 16.763 1.00 83.94 104 ILE A C 1
ATOM 804 O O . ILE A 1 104 ? 12.917 22.917 16.044 1.00 83.94 104 ILE A O 1
ATOM 808 N N . ARG A 1 105 ? 13.579 21.945 17.944 1.00 85.75 105 ARG A N 1
ATOM 809 C CA . ARG A 1 105 ? 14.262 23.140 18.474 1.00 85.75 105 ARG A CA 1
ATOM 810 C C . ARG A 1 105 ? 15.487 23.565 17.659 1.00 85.75 105 ARG A C 1
ATOM 812 O O . ARG A 1 105 ? 16.010 24.653 17.876 1.00 85.75 105 ARG A O 1
ATOM 819 N N . ARG A 1 106 ? 15.977 22.696 16.770 1.00 83.44 106 ARG A N 1
ATOM 820 C CA . ARG A 1 106 ? 17.067 22.970 15.824 1.00 83.44 106 ARG A CA 1
ATOM 821 C C . ARG A 1 106 ? 16.566 23.190 14.396 1.00 83.44 106 ARG A C 1
ATOM 823 O O . ARG A 1 106 ? 17.403 23.363 13.514 1.00 83.44 106 ARG A O 1
ATOM 830 N N . ALA A 1 107 ? 15.252 23.155 14.164 1.00 82.06 107 ALA A N 1
ATOM 831 C CA . ALA A 1 107 ? 14.682 23.430 12.855 1.00 82.06 107 ALA A CA 1
ATOM 832 C C . ALA A 1 107 ? 15.106 24.831 12.407 1.00 82.06 107 ALA A C 1
ATOM 834 O O . ALA A 1 107 ? 15.087 25.779 13.198 1.00 82.06 107 ALA A O 1
ATOM 835 N N . CYS A 1 108 ? 15.511 24.968 11.148 1.00 81.56 108 CYS A N 1
ATOM 836 C CA . CYS A 1 108 ? 15.812 26.292 10.619 1.00 81.56 108 CYS A CA 1
ATOM 837 C C . CYS A 1 108 ? 14.512 27.111 10.466 1.00 81.56 108 CYS A C 1
ATOM 839 O O . CYS A 1 108 ? 13.419 26.536 10.461 1.00 81.56 108 CYS A O 1
ATOM 841 N N . PRO A 1 109 ? 14.584 28.446 10.308 1.00 80.75 109 PRO A N 1
ATOM 842 C CA . PRO A 1 109 ? 13.386 29.283 10.237 1.00 80.75 109 PRO A CA 1
ATOM 843 C C . PRO A 1 109 ? 12.366 28.849 9.172 1.00 80.75 109 PRO A C 1
ATOM 845 O O . PRO A 1 109 ? 11.168 28.897 9.427 1.00 80.75 109 PRO A O 1
ATOM 848 N N . SER A 1 110 ? 12.820 28.367 8.010 1.00 75.06 110 SER A N 1
ATOM 849 C CA . SER A 1 110 ? 11.934 27.877 6.945 1.00 75.06 110 SER A CA 1
ATOM 850 C C . SER A 1 110 ? 11.261 26.545 7.295 1.00 75.06 110 SER A C 1
ATOM 852 O O . SER A 1 110 ? 10.075 26.372 7.025 1.00 75.06 110 SER A O 1
ATOM 854 N N . GLU A 1 111 ? 11.972 25.612 7.933 1.00 80.69 111 GLU A N 1
ATOM 855 C CA . GLU A 1 111 ? 11.392 24.362 8.451 1.00 80.69 111 GLU A CA 1
ATOM 856 C C . GLU A 1 111 ? 10.371 24.645 9.556 1.00 80.69 111 GLU A C 1
ATOM 858 O O . GLU A 1 111 ? 9.277 24.084 9.553 1.00 80.69 111 GLU A O 1
ATOM 863 N N . ALA A 1 112 ? 10.714 25.552 10.470 1.00 81.62 112 ALA A N 1
ATOM 864 C CA . ALA A 1 112 ? 9.854 26.008 11.551 1.00 81.62 112 ALA A CA 1
ATOM 865 C C . ALA A 1 112 ? 8.566 26.658 11.021 1.00 81.62 112 ALA A C 1
ATOM 867 O O . ALA A 1 112 ? 7.467 26.312 11.458 1.00 81.62 112 ALA A O 1
ATOM 868 N N . GLU A 1 113 ? 8.681 27.551 10.037 1.00 79.38 113 GLU A N 1
ATOM 869 C CA . GLU A 1 113 ? 7.535 28.185 9.387 1.00 79.38 113 GLU A CA 1
ATOM 870 C C . GLU A 1 113 ? 6.624 27.151 8.715 1.00 79.38 113 GLU A C 1
ATOM 872 O O . GLU A 1 113 ? 5.403 27.197 8.876 1.00 79.38 113 GLU A O 1
ATOM 877 N N . LEU A 1 114 ? 7.205 26.182 8.005 1.00 78.06 114 LEU A N 1
ATOM 878 C CA . LEU A 1 114 ? 6.450 25.115 7.355 1.00 78.06 114 LEU A CA 1
ATOM 879 C C . LEU A 1 114 ? 5.739 24.204 8.364 1.00 78.06 114 LEU A C 1
ATOM 881 O O . LEU A 1 114 ? 4.577 23.846 8.148 1.00 78.06 114 LEU A O 1
ATOM 885 N N . LEU A 1 115 ? 6.397 23.863 9.476 1.00 80.19 115 LEU A N 1
ATOM 886 C CA . LEU A 1 115 ? 5.786 23.124 10.580 1.00 80.19 115 LEU A CA 1
ATOM 887 C C . LEU A 1 115 ? 4.609 23.908 11.169 1.00 80.19 115 LEU A C 1
ATOM 889 O O . LEU A 1 115 ? 3.515 23.362 11.294 1.00 80.19 115 LEU A O 1
ATOM 893 N N . ILE A 1 116 ? 4.790 25.197 11.472 1.00 81.88 116 ILE A N 1
ATOM 894 C CA . ILE A 1 116 ? 3.728 26.049 12.025 1.00 81.88 116 ILE A CA 1
ATOM 895 C C . ILE A 1 116 ? 2.540 26.143 11.065 1.00 81.88 116 ILE A C 1
ATOM 897 O O . ILE A 1 116 ? 1.404 25.972 11.507 1.00 81.88 116 ILE A O 1
ATOM 901 N N . LYS A 1 117 ? 2.783 26.377 9.768 1.00 80.31 117 LYS A N 1
ATOM 902 C CA . LYS A 1 117 ? 1.723 26.443 8.750 1.00 80.31 117 LYS A CA 1
ATOM 903 C C . LYS A 1 117 ? 0.972 25.116 8.631 1.00 80.31 117 LYS A C 1
ATOM 905 O O . LYS A 1 117 ? -0.255 25.120 8.649 1.00 80.31 117 LYS A O 1
ATOM 910 N N . SER A 1 118 ? 1.689 23.991 8.602 1.00 77.81 118 SER A N 1
ATOM 911 C CA . SER A 1 118 ? 1.089 22.649 8.520 1.00 77.81 118 SER A CA 1
ATOM 912 C C . SER A 1 118 ? 0.245 22.307 9.751 1.00 77.81 118 SER A C 1
ATOM 914 O O . SER A 1 118 ? -0.759 21.607 9.650 1.00 77.81 118 SER A O 1
ATOM 916 N N . LEU A 1 119 ? 0.633 22.822 10.919 1.00 78.69 119 LEU A N 1
ATOM 917 C CA . LEU A 1 119 ? -0.124 22.706 12.166 1.00 78.69 119 LEU A CA 1
ATOM 918 C C . LEU A 1 119 ? -1.213 23.784 12.302 1.00 78.69 119 LEU A C 1
ATOM 920 O O . LEU A 1 119 ? -1.928 23.796 13.304 1.00 78.69 119 LEU A O 1
ATOM 924 N N . GLY A 1 120 ? -1.296 24.730 11.362 1.00 76.25 120 GLY A N 1
ATOM 925 C CA . GLY A 1 120 ? -2.190 25.887 11.380 1.00 76.25 120 GLY A CA 1
ATOM 926 C C . GLY A 1 120 ? -3.656 25.523 11.164 1.00 76.25 120 GLY A C 1
ATOM 927 O O . GLY A 1 120 ? -4.525 26.103 11.816 1.00 76.25 120 GLY A O 1
ATOM 928 N N . ASP A 1 121 ? -3.918 24.527 10.315 1.00 81.00 121 ASP A N 1
ATOM 929 C CA . ASP A 1 121 ? -5.261 24.011 10.041 1.00 81.00 121 ASP A CA 1
ATOM 930 C C . ASP A 1 121 ? -5.668 22.970 11.092 1.00 81.00 121 ASP A C 1
ATOM 932 O O . ASP A 1 121 ? -5.611 21.752 10.898 1.00 81.00 121 ASP A O 1
ATOM 936 N N . TRP A 1 122 ? -6.008 23.483 12.273 1.00 80.12 122 TRP A N 1
ATOM 937 C CA . TRP A 1 122 ? -6.339 22.656 13.425 1.00 80.12 122 TRP A CA 1
ATOM 938 C C . TRP A 1 122 ? -7.576 21.78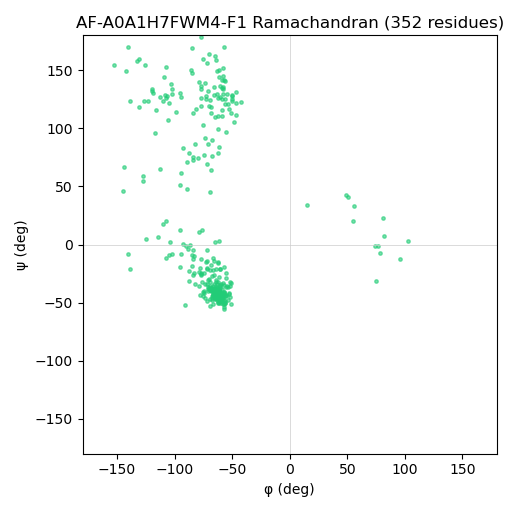6 13.200 1.00 80.12 122 TRP A C 1
ATOM 940 O O . TRP A 1 122 ? -7.586 20.632 13.625 1.00 80.12 122 TRP A O 1
ATOM 950 N N . ASP A 1 123 ? -8.611 22.305 12.544 1.00 79.44 123 ASP A N 1
ATOM 951 C CA . ASP A 1 123 ? -9.838 21.537 12.349 1.00 79.44 123 ASP A CA 1
ATOM 952 C C . ASP A 1 123 ? -9.612 20.377 11.368 1.00 79.44 123 ASP A C 1
ATOM 954 O O . ASP A 1 123 ? -10.032 19.257 11.667 1.00 79.44 123 ASP A O 1
ATOM 958 N N . ALA A 1 124 ? -8.837 20.577 10.292 1.00 79.06 124 ALA A N 1
ATOM 959 C CA . ALA A 1 124 ? -8.442 19.479 9.408 1.00 79.06 124 ALA A CA 1
ATOM 960 C C . ALA A 1 124 ? -7.562 18.434 10.117 1.00 79.06 124 ALA A C 1
ATOM 962 O O . ALA A 1 124 ? -7.754 17.228 9.927 1.00 79.06 124 ALA A O 1
ATOM 963 N N . LEU A 1 125 ? -6.624 18.877 10.965 1.00 79.62 125 LEU A N 1
ATOM 964 C CA . LEU A 1 125 ? -5.811 17.976 11.784 1.00 79.62 125 LEU A CA 1
ATOM 965 C C . LEU A 1 125 ? -6.676 17.173 12.752 1.00 79.62 125 LEU A C 1
ATOM 967 O O . LEU A 1 125 ? -6.501 15.965 12.894 1.00 79.62 125 LEU A O 1
ATOM 971 N N . TRP A 1 126 ? -7.632 17.825 13.403 1.00 84.38 126 TRP A N 1
ATOM 972 C CA . TRP A 1 126 ? -8.526 17.172 14.344 1.00 84.38 126 TRP A CA 1
ATOM 973 C C . TRP A 1 126 ? -9.434 16.145 13.669 1.00 84.38 126 TRP A C 1
ATOM 975 O O . TRP A 1 126 ? -9.625 15.047 14.195 1.00 84.38 126 TRP A O 1
ATOM 985 N N . ASP A 1 127 ? -9.971 16.465 12.494 1.00 82.12 127 ASP A N 1
ATOM 986 C CA . ASP A 1 127 ? -10.768 15.534 11.696 1.00 82.12 127 ASP A CA 1
ATOM 987 C C . ASP A 1 127 ? -9.958 14.313 11.263 1.00 82.12 127 ASP A C 1
ATOM 989 O O . ASP A 1 127 ? -10.441 13.180 11.352 1.00 82.12 127 ASP A O 1
ATOM 993 N N . PHE A 1 128 ? -8.699 14.521 10.885 1.00 80.56 128 PHE A N 1
ATOM 994 C CA . PHE A 1 128 ? -7.778 13.431 10.603 1.00 80.56 128 PHE A CA 1
ATOM 995 C C . PHE A 1 128 ? -7.505 12.558 11.835 1.00 80.56 128 PHE A C 1
ATOM 997 O O . PHE A 1 128 ? -7.624 11.335 11.761 1.00 80.56 128 PHE A O 1
ATOM 1004 N N . LEU A 1 129 ? -7.198 13.164 12.984 1.00 82.12 129 LEU A N 1
ATOM 1005 C CA . LEU A 1 129 ? -6.941 12.430 14.225 1.00 82.12 129 LEU A CA 1
ATOM 1006 C C . LEU A 1 129 ? -8.165 11.625 14.676 1.00 82.12 129 LEU A C 1
ATOM 1008 O O . LEU A 1 129 ? -8.015 10.481 15.097 1.00 82.12 129 LEU A O 1
ATOM 1012 N N . LYS A 1 130 ? -9.382 12.167 14.530 1.00 83.06 130 LYS A N 1
ATOM 1013 C CA . LYS A 1 130 ? -10.634 11.427 14.770 1.00 83.06 130 LYS A CA 1
ATOM 1014 C C . LYS A 1 130 ? -10.756 10.197 13.876 1.00 83.06 130 LYS A C 1
ATOM 1016 O O . LYS A 1 130 ? -11.157 9.142 14.356 1.00 83.06 130 LYS A O 1
ATOM 1021 N N . ALA A 1 131 ? -10.411 10.326 12.595 1.00 79.69 131 ALA A N 1
ATOM 1022 C CA . ALA A 1 131 ? -10.469 9.217 11.646 1.00 79.69 131 ALA A CA 1
ATOM 1023 C C . ALA A 1 131 ? -9.450 8.102 11.957 1.00 79.69 131 ALA A C 1
ATOM 1025 O O . ALA A 1 131 ? -9.647 6.965 11.532 1.00 79.69 131 ALA A O 1
ATOM 1026 N N . LEU A 1 132 ? -8.377 8.418 12.691 1.00 78.44 132 LEU A N 1
ATOM 1027 C CA . LEU A 1 132 ? -7.335 7.467 13.102 1.00 78.44 132 LEU A CA 1
ATOM 1028 C C . LEU A 1 132 ? -7.434 6.993 14.553 1.00 78.44 132 LEU A C 1
ATOM 1030 O O . LEU A 1 132 ? -6.691 6.095 14.965 1.00 78.44 132 LEU A O 1
ATOM 1034 N N . ALA A 1 133 ? -8.320 7.596 15.339 1.00 80.75 133 ALA A N 1
ATOM 1035 C CA . ALA A 1 133 ? -8.557 7.192 16.710 1.00 80.75 133 ALA A CA 1
ATOM 1036 C C . ALA A 1 133 ? -9.008 5.718 16.749 1.00 80.75 133 ALA A C 1
ATOM 1038 O O . ALA A 1 133 ? -9.775 5.288 15.881 1.00 80.75 133 ALA A O 1
ATOM 1039 N N . PRO A 1 134 ? -8.572 4.923 17.745 1.00 79.00 134 PRO A N 1
ATOM 1040 C CA . PRO A 1 134 ? -9.055 3.553 17.882 1.00 79.00 134 PRO A CA 1
ATOM 1041 C C . PRO A 1 134 ? -10.585 3.548 18.024 1.00 79.00 134 PRO A C 1
ATOM 1043 O O . PRO A 1 134 ? -11.136 4.501 18.581 1.00 79.00 134 PRO A O 1
ATOM 1046 N N . PRO A 1 135 ? -11.292 2.484 17.600 1.00 79.12 135 PRO A N 1
ATOM 1047 C CA . PRO A 1 135 ? -12.757 2.446 17.611 1.00 79.12 135 PRO A CA 1
ATOM 1048 C C . PRO A 1 135 ? -13.384 2.804 18.965 1.00 79.12 135 PRO A C 1
ATOM 1050 O O . PRO A 1 135 ? -14.416 3.469 19.017 1.00 79.12 135 PRO A O 1
ATOM 1053 N N . THR A 1 136 ? -12.732 2.414 20.065 1.00 78.06 136 THR A N 1
ATOM 1054 C CA . THR A 1 136 ? -13.134 2.753 21.438 1.00 78.06 136 THR A CA 1
ATOM 1055 C C . THR A 1 136 ? -13.133 4.261 21.684 1.00 78.06 136 THR A C 1
ATOM 1057 O O . THR A 1 136 ? -14.095 4.804 22.224 1.00 78.06 136 THR A O 1
ATOM 1060 N N . LEU A 1 137 ? -12.085 4.955 21.242 1.00 80.06 137 LEU A N 1
ATOM 1061 C CA . LEU A 1 137 ? -11.961 6.403 21.350 1.00 80.06 137 LEU A CA 1
ATOM 1062 C C . LEU A 1 137 ? -12.857 7.116 20.331 1.00 80.06 137 LEU A C 1
ATOM 1064 O O . LEU A 1 137 ? -13.582 8.036 20.698 1.00 80.06 137 LEU A O 1
ATOM 1068 N N . ALA A 1 138 ? -12.883 6.651 19.081 1.00 80.00 138 ALA A N 1
ATOM 1069 C CA . ALA A 1 138 ? -13.702 7.213 18.008 1.00 80.00 138 ALA A CA 1
ATOM 1070 C C . ALA A 1 138 ? -15.202 7.192 18.356 1.00 80.00 138 ALA A C 1
ATOM 1072 O O . ALA A 1 138 ? -15.897 8.196 18.187 1.00 80.00 138 ALA A O 1
ATOM 1073 N N . ALA A 1 139 ? -15.695 6.093 18.940 1.00 78.75 139 ALA A N 1
ATOM 1074 C CA . ALA A 1 139 ? -17.070 5.988 19.430 1.00 78.75 139 ALA A CA 1
ATOM 1075 C C . ALA A 1 139 ? -17.386 7.002 20.544 1.00 78.75 139 ALA A C 1
ATOM 1077 O O . ALA A 1 139 ? -18.533 7.417 20.705 1.00 78.75 139 ALA A O 1
ATOM 1078 N N . HIS A 1 140 ? -16.385 7.418 21.322 1.00 75.75 140 HIS A N 1
ATOM 1079 C CA . HIS A 1 140 ? -16.537 8.466 22.330 1.00 75.75 140 HIS A CA 1
ATOM 1080 C C . HIS A 1 140 ? -16.421 9.881 21.759 1.00 75.75 140 HIS A C 1
ATOM 1082 O O . HIS A 1 140 ? -16.997 10.804 22.331 1.00 75.75 140 HIS A O 1
ATOM 1088 N N . MET A 1 141 ? -15.731 10.056 20.633 1.00 76.88 141 MET A N 1
ATOM 1089 C CA . MET A 1 141 ? -15.583 11.351 19.965 1.00 76.88 141 MET A CA 1
ATOM 1090 C C . MET A 1 141 ? -16.827 11.756 19.148 1.00 76.88 141 MET A C 1
ATOM 1092 O O . MET A 1 141 ? -17.063 12.951 18.970 1.00 76.88 141 MET A O 1
ATOM 1096 N N . ASN A 1 142 ? -17.657 10.799 18.713 1.00 69.56 142 ASN A N 1
ATOM 1097 C CA . ASN A 1 142 ? -18.838 11.038 17.871 1.00 69.56 142 ASN A CA 1
ATOM 1098 C C . ASN A 1 142 ? -20.147 11.224 18.684 1.00 69.56 142 ASN A C 1
ATOM 1100 O O . ASN A 1 142 ? -20.940 10.312 18.852 1.00 69.56 142 ASN A O 1
ATOM 1104 N N . GLU A 1 143 ? -20.403 12.438 19.175 1.00 56.78 143 GLU A N 1
ATOM 1105 C CA . GLU A 1 143 ? -21.710 12.943 19.674 1.00 56.78 143 GLU A CA 1
ATOM 1106 C C . GLU A 1 143 ? -22.232 12.480 21.051 1.00 56.78 143 GLU A C 1
ATOM 1108 O O . GLU A 1 143 ? -22.847 13.292 21.739 1.00 56.78 143 GLU A O 1
ATOM 1113 N N . LYS A 1 144 ? -21.956 11.268 21.557 1.00 50.84 144 LYS A N 1
ATOM 1114 C CA . LYS A 1 144 ? -22.504 10.847 22.877 1.00 50.84 144 LYS A CA 1
ATOM 1115 C C . LYS A 1 144 ? -21.716 11.312 24.115 1.00 50.84 144 LYS A C 1
ATOM 1117 O O . LYS A 1 144 ? -22.202 11.142 25.231 1.00 50.84 144 LYS A O 1
ATOM 1122 N N . ARG A 1 145 ? -20.509 11.877 23.964 1.00 61.94 145 ARG A N 1
ATOM 1123 C CA . ARG A 1 145 ? -19.643 12.316 25.085 1.00 61.94 145 ARG A CA 1
ATOM 1124 C C . ARG A 1 145 ? -18.863 13.596 24.750 1.00 61.94 145 ARG A C 1
ATOM 1126 O O . ARG A 1 145 ? -17.635 13.580 24.663 1.00 61.94 145 ARG A O 1
ATOM 1133 N N . ALA A 1 146 ? -19.580 14.713 24.588 1.00 72.50 146 ALA A N 1
ATOM 1134 C CA . ALA A 1 146 ? -18.996 16.028 24.287 1.00 72.50 146 ALA A CA 1
ATOM 1135 C C . ALA A 1 146 ? -17.869 16.439 25.257 1.00 72.50 146 ALA A C 1
ATOM 1137 O O . ALA A 1 146 ? -16.919 17.093 24.839 1.00 72.50 146 ALA A O 1
ATOM 1138 N N . GLU A 1 147 ? -17.947 16.021 26.523 1.00 81.50 147 GLU A N 1
ATOM 1139 C CA . GLU A 1 147 ? -16.937 16.313 27.548 1.00 81.50 147 GLU A CA 1
ATOM 1140 C C . GLU A 1 147 ? -15.615 15.586 27.298 1.00 81.50 147 GLU A C 1
ATOM 1142 O O . GLU A 1 147 ? -14.598 16.246 27.146 1.00 81.50 147 GLU A O 1
ATOM 1147 N N . LEU A 1 148 ? -15.617 14.258 27.120 1.00 81.56 148 LEU A N 1
ATOM 1148 C CA . LEU A 1 148 ? -14.377 13.515 26.849 1.00 81.56 148 LEU A CA 1
ATOM 1149 C C . LEU A 1 148 ? -13.720 13.965 25.534 1.00 81.56 148 LEU A C 1
ATOM 1151 O O . LEU A 1 148 ? -12.501 14.099 25.460 1.00 81.56 148 LEU A O 1
ATOM 1155 N N . ASN A 1 149 ? -14.521 14.235 24.500 1.00 81.31 149 ASN A N 1
ATOM 1156 C CA . ASN A 1 149 ? -14.013 14.794 23.249 1.00 81.31 149 ASN A CA 1
ATOM 1157 C C . ASN A 1 149 ? -13.348 16.164 23.481 1.00 81.31 149 ASN A C 1
ATOM 1159 O O . ASN A 1 149 ? -12.236 16.399 23.010 1.00 81.31 149 ASN A O 1
ATOM 1163 N N . ARG A 1 150 ? -13.989 17.048 24.260 1.00 83.94 150 ARG A N 1
ATOM 1164 C CA . ARG A 1 150 ? -13.431 18.346 24.667 1.00 83.94 150 ARG A CA 1
ATOM 1165 C C . ARG A 1 150 ? -12.142 18.177 25.474 1.00 83.94 150 ARG A C 1
ATOM 1167 O O . ARG A 1 150 ? -11.187 18.897 25.214 1.00 83.94 150 ARG A O 1
ATOM 1174 N N . ASP A 1 151 ? -12.080 17.214 26.385 1.00 86.25 151 ASP A N 1
ATOM 1175 C CA . ASP A 1 151 ? -10.920 16.962 27.246 1.00 86.25 151 ASP A CA 1
ATOM 1176 C C . ASP A 1 151 ? -9.700 16.467 26.465 1.00 86.25 151 ASP A C 1
ATOM 1178 O O . ASP A 1 151 ? -8.575 16.910 26.721 1.00 86.25 151 ASP A O 1
ATOM 1182 N N . ILE A 1 152 ? -9.912 15.578 25.491 1.00 85.25 152 ILE A N 1
ATOM 1183 C CA . ILE A 1 152 ? -8.859 15.123 24.575 1.00 85.25 152 ILE A CA 1
ATOM 1184 C C . ILE A 1 152 ? -8.443 16.288 23.675 1.00 85.25 152 ILE A C 1
ATOM 1186 O O . ILE A 1 152 ? -7.252 16.573 23.568 1.00 85.25 152 ILE A O 1
ATOM 1190 N N . ARG A 1 153 ? -9.406 17.012 23.085 1.00 85.38 153 ARG A N 1
ATOM 1191 C CA . ARG A 1 153 ? -9.143 18.175 22.220 1.00 85.38 153 ARG A CA 1
ATOM 1192 C C . ARG A 1 153 ? -8.297 19.222 22.946 1.00 85.38 153 ARG A C 1
ATOM 1194 O O . ARG A 1 153 ? -7.313 19.693 22.388 1.00 85.38 153 ARG A O 1
ATOM 1201 N N . THR A 1 154 ? -8.620 19.526 24.202 1.00 85.62 154 THR A N 1
ATOM 1202 C CA . THR A 1 154 ? -7.856 20.447 25.058 1.00 85.62 154 THR A CA 1
ATOM 1203 C C . THR A 1 154 ? -6.409 19.986 25.237 1.00 85.62 154 THR A C 1
ATOM 1205 O O . THR A 1 154 ? -5.488 20.775 25.045 1.00 85.62 154 THR A O 1
ATOM 1208 N N . ARG A 1 155 ? -6.173 18.704 25.533 1.00 90.50 155 ARG A N 1
ATOM 1209 C CA . ARG A 1 155 ? -4.812 18.160 25.708 1.00 90.50 155 ARG A CA 1
ATOM 1210 C C . ARG A 1 155 ? -3.989 18.195 24.429 1.00 90.50 155 ARG A C 1
ATOM 1212 O O . ARG A 1 155 ? -2.817 18.560 24.473 1.00 90.50 155 ARG A O 1
ATOM 1219 N N . VAL A 1 156 ? -4.600 17.858 23.295 1.00 85.44 156 VAL A N 1
ATOM 1220 C CA . VAL A 1 156 ? -3.927 17.955 21.995 1.00 85.44 156 VAL A CA 1
ATOM 1221 C C . VAL A 1 156 ? -3.621 19.413 21.653 1.00 85.44 156 VAL A C 1
ATOM 1223 O O . VAL A 1 156 ? -2.526 19.703 21.185 1.00 85.44 156 VAL A O 1
ATOM 1226 N N . MET A 1 157 ? -4.522 20.347 21.968 1.00 82.81 157 MET A N 1
ATOM 1227 C CA . MET A 1 157 ? -4.256 21.779 21.807 1.00 82.81 157 MET A CA 1
ATOM 1228 C C . MET A 1 157 ? -3.102 22.268 22.679 1.00 82.81 157 MET A C 1
ATOM 1230 O O . MET A 1 157 ? -2.266 23.032 22.203 1.00 82.81 157 MET A O 1
ATOM 1234 N N . HIS A 1 158 ? -3.008 21.815 23.931 1.00 84.38 158 HIS A N 1
ATOM 1235 C CA . HIS A 1 158 ? -1.857 22.127 24.778 1.00 84.38 158 HIS A CA 1
ATOM 1236 C C . HIS A 1 158 ? -0.554 21.602 24.175 1.00 84.38 158 HIS A C 1
ATOM 1238 O O . HIS A 1 158 ? 0.407 22.356 24.053 1.00 84.38 158 HIS A O 1
ATOM 1244 N N . TRP A 1 159 ? -0.548 20.354 23.711 1.00 89.12 159 TRP A N 1
ATOM 1245 C CA . TRP A 1 159 ? 0.609 19.763 23.044 1.00 89.12 159 TRP A CA 1
ATOM 1246 C C . TRP A 1 159 ? 1.001 20.500 21.760 1.00 89.12 159 TRP A C 1
ATOM 1248 O O . TRP A 1 159 ? 2.182 20.743 21.526 1.00 89.12 159 TRP A O 1
ATOM 1258 N N . LEU A 1 160 ? 0.025 20.928 20.958 1.00 82.44 160 LEU A N 1
ATOM 1259 C CA . LEU A 1 160 ? 0.275 21.754 19.778 1.00 82.44 160 LEU A CA 1
ATOM 1260 C C . LEU A 1 160 ? 0.840 23.124 20.135 1.00 82.44 160 LEU A C 1
ATOM 1262 O O . LEU A 1 160 ? 1.708 23.627 19.429 1.00 82.44 160 LEU A O 1
ATOM 1266 N N . ASN A 1 161 ? 0.359 23.739 21.212 1.00 81.75 161 ASN A N 1
ATOM 1267 C CA . ASN A 1 161 ? 0.880 25.017 21.681 1.00 81.75 161 ASN A CA 1
ATOM 1268 C C . ASN A 1 161 ? 2.314 24.876 22.194 1.00 81.75 161 ASN A C 1
ATOM 1270 O O . ASN A 1 161 ? 3.145 25.730 21.891 1.00 81.75 161 ASN A O 1
ATOM 1274 N N . ASP A 1 162 ? 2.625 23.792 22.905 1.00 84.12 162 ASP A N 1
ATOM 1275 C CA . ASP A 1 162 ? 3.991 23.476 23.322 1.00 84.12 162 ASP A CA 1
ATOM 1276 C C . ASP A 1 162 ? 4.895 23.255 22.106 1.00 84.12 162 ASP A C 1
ATOM 1278 O O . ASP A 1 162 ? 5.959 23.866 22.026 1.00 84.12 162 ASP A O 1
ATOM 1282 N N . LEU A 1 163 ? 4.428 22.486 21.115 1.00 83.06 163 LEU A N 1
ATOM 1283 C CA . LEU A 1 163 ? 5.122 22.276 19.846 1.00 83.06 163 LEU A CA 1
ATOM 1284 C C . LEU A 1 163 ? 5.390 23.604 19.130 1.00 83.06 163 LEU A C 1
ATOM 1286 O O . LEU A 1 163 ? 6.526 23.896 18.774 1.00 83.06 163 LEU A O 1
ATOM 1290 N N . ARG A 1 164 ? 4.365 24.444 18.954 1.00 81.88 164 ARG A N 1
ATOM 1291 C CA . ARG A 1 164 ? 4.489 25.764 18.317 1.00 81.88 164 ARG A CA 1
ATOM 1292 C C . ARG A 1 164 ? 5.428 26.682 19.090 1.00 81.88 164 ARG A C 1
ATOM 1294 O O . ARG A 1 164 ? 6.195 27.409 18.468 1.00 81.88 164 ARG A O 1
ATOM 1301 N N . ARG A 1 165 ? 5.394 26.650 20.425 1.00 83.75 165 ARG A N 1
ATOM 1302 C CA . ARG A 1 165 ? 6.322 27.409 21.270 1.00 83.75 165 ARG A CA 1
ATOM 1303 C C . ARG A 1 165 ? 7.748 26.914 21.081 1.00 83.75 165 ARG A C 1
ATOM 1305 O O . ARG A 1 165 ? 8.635 27.742 20.941 1.00 83.75 165 ARG A O 1
ATOM 1312 N N . ASP A 1 166 ? 7.974 25.605 21.048 1.00 83.25 166 ASP A N 1
ATOM 1313 C CA . ASP A 1 166 ? 9.304 25.035 20.828 1.00 83.25 166 ASP A CA 1
ATOM 1314 C C . ASP A 1 166 ? 9.831 25.380 19.428 1.00 83.25 166 ASP A C 1
ATOM 1316 O O . ASP A 1 166 ? 10.971 25.830 19.309 1.00 83.25 166 ASP A O 1
ATOM 1320 N N . VAL A 1 167 ? 8.981 25.287 18.400 1.00 82.00 167 VAL A N 1
ATOM 1321 C CA . VAL A 1 167 ? 9.288 25.716 17.027 1.00 82.00 167 VAL A CA 1
ATOM 1322 C C . VAL A 1 167 ? 9.589 27.221 16.967 1.00 82.00 167 VAL A C 1
ATOM 1324 O O . VAL A 1 167 ? 10.566 27.623 16.351 1.00 82.00 167 VAL A O 1
ATOM 1327 N N . GLY A 1 168 ? 8.800 28.068 17.634 1.00 78.00 168 GLY A N 1
ATOM 1328 C CA . GLY A 1 168 ? 9.010 29.523 17.666 1.00 78.00 168 GLY A CA 1
ATOM 1329 C C . GLY A 1 168 ? 10.177 29.971 18.557 1.00 78.00 168 GLY A C 1
ATOM 1330 O O . GLY A 1 168 ? 10.757 31.030 18.337 1.00 78.00 168 GLY A O 1
ATOM 1331 N N . SER A 1 169 ? 10.545 29.162 19.554 1.00 74.00 169 SER A N 1
ATOM 1332 C CA . SER A 1 169 ? 11.712 29.382 20.418 1.00 74.00 169 SER A CA 1
ATOM 1333 C C . SER A 1 169 ? 13.032 29.014 19.743 1.00 74.00 169 SER A C 1
ATOM 1335 O O . SER A 1 169 ? 14.093 29.423 20.227 1.00 74.00 169 SER A O 1
ATOM 1337 N N . ALA A 1 170 ? 12.974 28.322 18.598 1.00 65.38 170 ALA A N 1
ATOM 1338 C CA . ALA A 1 170 ? 14.044 28.318 17.611 1.00 65.38 170 ALA A CA 1
ATOM 1339 C C . ALA A 1 170 ? 14.122 29.720 16.981 1.00 65.38 170 ALA A C 1
ATOM 1341 O O . ALA A 1 170 ? 13.823 29.939 15.811 1.00 65.38 170 ALA A O 1
ATOM 1342 N N . GLY A 1 171 ? 14.463 30.720 17.799 1.00 55.53 171 GLY A N 1
ATOM 1343 C CA . GLY A 1 171 ? 14.726 32.065 17.323 1.00 55.53 171 GLY A CA 1
ATOM 1344 C C . GLY A 1 171 ? 15.847 32.044 16.282 1.00 55.53 171 GLY A C 1
ATOM 1345 O O . GLY A 1 171 ? 16.537 31.030 16.132 1.00 55.53 171 GLY A O 1
ATOM 1346 N N . PRO A 1 172 ? 16.080 33.166 15.587 1.00 51.88 172 PRO A N 1
ATOM 1347 C CA . PRO A 1 172 ? 17.185 33.307 14.656 1.00 51.88 172 PRO A CA 1
ATOM 1348 C C . PRO A 1 172 ? 18.499 33.291 15.441 1.00 51.88 172 PRO A C 1
ATOM 1350 O O . PRO A 1 172 ? 19.150 34.313 15.633 1.00 51.88 172 PRO A O 1
ATOM 1353 N N . ARG A 1 173 ? 18.938 32.113 15.885 1.00 54.25 173 ARG A N 1
ATOM 1354 C CA . ARG A 1 173 ? 20.352 31.840 16.085 1.00 54.25 173 ARG A CA 1
ATOM 1355 C C . ARG A 1 173 ? 20.946 31.723 14.688 1.00 54.25 173 ARG A C 1
ATOM 1357 O O . ARG A 1 173 ? 21.310 30.645 14.233 1.00 54.25 173 ARG A O 1
ATOM 1364 N N . PHE A 1 174 ? 21.004 32.863 14.001 1.00 48.25 174 PHE A N 1
ATOM 1365 C CA . PHE A 1 174 ? 22.089 33.126 13.079 1.00 48.25 174 PHE A CA 1
ATOM 1366 C C . PHE A 1 174 ? 23.338 33.100 13.949 1.00 48.25 174 PHE A C 1
ATOM 1368 O O . PHE A 1 174 ? 23.778 34.129 14.448 1.00 48.25 174 PHE A O 1
ATOM 1375 N N . ASP A 1 175 ? 23.874 31.907 14.192 1.00 50.97 175 ASP A N 1
ATOM 1376 C CA . ASP A 1 175 ? 25.316 31.812 14.302 1.00 50.97 175 ASP A CA 1
ATOM 1377 C C . ASP A 1 175 ? 25.814 32.330 12.947 1.00 50.97 175 ASP A C 1
ATOM 1379 O O . ASP A 1 175 ? 25.480 31.727 11.925 1.00 50.97 175 ASP A O 1
ATOM 1383 N N . PRO A 1 176 ? 26.552 33.448 12.869 1.00 48.28 176 PRO A N 1
ATOM 1384 C CA . PRO A 1 176 ? 27.055 33.970 11.597 1.00 48.28 176 PRO A CA 1
ATOM 1385 C C . PRO A 1 176 ? 28.072 33.030 10.918 1.00 48.28 176 PRO A C 1
ATOM 1387 O O . PRO A 1 176 ? 28.598 33.357 9.863 1.00 48.28 176 PRO A O 1
ATOM 1390 N N . GLY A 1 177 ? 28.346 31.862 11.517 1.00 49.19 177 GLY A N 1
ATOM 1391 C CA . GLY A 1 177 ? 29.060 30.723 10.930 1.00 49.19 177 GLY A CA 1
ATOM 1392 C C . GLY A 1 177 ? 28.201 29.462 10.745 1.00 49.19 177 GLY A C 1
ATOM 1393 O O . GLY A 1 177 ? 28.729 28.420 10.371 1.00 49.19 177 GLY A O 1
ATOM 1394 N N . CYS A 1 178 ? 26.892 29.539 10.992 1.00 41.97 178 CYS A N 1
ATOM 1395 C CA . CYS A 1 178 ? 25.904 28.522 10.649 1.00 41.97 178 CYS A CA 1
ATOM 1396 C C . CYS A 1 178 ? 25.266 28.892 9.302 1.00 41.97 178 CYS A C 1
ATOM 1398 O O . CYS A 1 178 ? 24.047 28.908 9.135 1.00 41.97 178 CYS A O 1
ATOM 1400 N N . GLU A 1 179 ? 26.112 29.151 8.294 1.00 48.19 179 GLU A N 1
ATOM 1401 C CA . GLU A 1 179 ? 25.781 28.581 6.989 1.00 48.19 179 GLU A CA 1
ATOM 1402 C C . GLU A 1 179 ? 25.418 27.124 7.273 1.00 48.19 179 GLU A C 1
ATOM 1404 O O . GLU A 1 179 ? 26.151 26.491 8.042 1.00 48.19 179 GLU A O 1
ATOM 1409 N N . PRO A 1 180 ? 24.292 26.597 6.762 1.00 46.09 180 PRO A N 1
ATOM 1410 C CA . PRO A 1 180 ? 24.017 25.182 6.882 1.00 46.09 180 PRO A CA 1
ATOM 1411 C C . PRO A 1 180 ? 25.223 24.485 6.270 1.00 46.09 180 PRO A C 1
ATOM 1413 O O . PRO A 1 180 ? 25.318 24.373 5.048 1.00 46.09 180 PRO A O 1
ATOM 1416 N N . GLN A 1 181 ? 26.178 24.068 7.116 1.00 46.09 181 GLN A N 1
ATOM 1417 C CA . GLN A 1 181 ? 27.228 23.171 6.696 1.00 46.09 181 GLN A CA 1
ATOM 1418 C C . GLN A 1 181 ? 26.430 22.048 6.082 1.00 46.09 181 GLN A C 1
ATOM 1420 O O . GLN A 1 181 ? 25.592 21.510 6.815 1.00 46.09 181 GLN A O 1
ATOM 1425 N N . PRO A 1 182 ? 26.568 21.797 4.767 1.00 48.41 182 PRO A N 1
ATOM 1426 C CA . PRO A 1 182 ? 25.721 20.862 4.055 1.00 48.41 182 PRO A CA 1
ATOM 1427 C C . PRO A 1 182 ? 25.714 19.612 4.906 1.00 48.41 182 PRO A C 1
ATOM 1429 O O . PRO A 1 182 ? 26.761 18.976 5.056 1.00 48.41 182 PRO A O 1
ATOM 1432 N N . THR A 1 183 ? 24.598 19.377 5.609 1.00 45.78 183 THR A N 1
ATOM 1433 C CA . THR A 1 183 ? 24.558 18.373 6.664 1.00 45.78 183 THR A CA 1
ATOM 1434 C C . THR A 1 183 ? 24.852 17.115 5.912 1.00 45.78 183 THR A C 1
ATOM 1436 O O . THR A 1 183 ? 24.084 16.760 5.018 1.00 45.78 183 THR A O 1
ATOM 1439 N N . LYS A 1 184 ? 26.047 16.559 6.164 1.00 44.50 184 LYS A N 1
ATOM 1440 C CA . LYS A 1 184 ? 26.607 15.472 5.370 1.00 44.50 184 LYS A CA 1
ATOM 1441 C C . LYS A 1 184 ? 25.463 14.481 5.210 1.00 44.50 184 LYS A C 1
ATOM 1443 O O . LYS A 1 184 ? 24.994 14.008 6.251 1.00 44.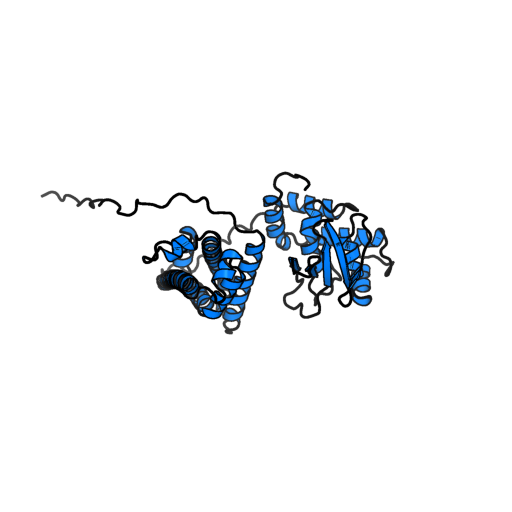50 184 LYS A O 1
ATOM 1448 N N . PRO A 1 185 ? 24.916 14.314 3.987 1.00 49.25 185 PRO A N 1
ATOM 1449 C CA . PRO A 1 185 ? 23.598 13.731 3.807 1.00 49.25 185 PRO A CA 1
ATOM 1450 C C . PRO A 1 185 ? 23.573 12.443 4.602 1.00 49.25 185 PRO A C 1
ATOM 1452 O O . PRO A 1 185 ? 24.534 11.671 4.498 1.00 49.25 185 PRO A O 1
ATOM 1455 N N . ALA A 1 186 ? 22.560 12.292 5.469 1.00 48.44 186 ALA A N 1
ATOM 1456 C CA . ALA A 1 186 ? 22.445 11.129 6.339 1.00 48.44 186 ALA A CA 1
ATOM 1457 C C . ALA A 1 186 ? 22.799 9.907 5.489 1.00 48.44 186 ALA A C 1
ATOM 1459 O O . ALA A 1 186 ? 22.226 9.782 4.398 1.00 48.44 186 ALA A O 1
ATOM 1460 N N . PRO A 1 187 ? 23.815 9.116 5.891 1.00 61.06 187 PRO A N 1
ATOM 1461 C CA . PRO A 1 187 ? 24.404 8.121 5.013 1.00 61.06 187 PRO A CA 1
ATOM 1462 C C . PRO A 1 187 ? 23.268 7.296 4.435 1.00 61.06 187 PRO A C 1
ATOM 1464 O O . PRO A 1 187 ? 22.431 6.804 5.197 1.00 61.06 187 PRO A O 1
ATOM 1467 N N . ALA A 1 188 ? 23.191 7.251 3.100 1.00 68.62 188 ALA A N 1
ATOM 1468 C CA . ALA A 1 188 ? 22.116 6.563 2.406 1.00 68.62 188 ALA A CA 1
ATOM 1469 C C . ALA A 1 188 ? 21.955 5.190 3.057 1.00 68.62 188 ALA A C 1
ATOM 1471 O O . ALA A 1 188 ? 22.936 4.446 3.177 1.00 68.62 188 ALA A O 1
ATOM 1472 N N . LYS A 1 189 ? 20.751 4.908 3.574 1.00 75.12 189 LYS A N 1
ATOM 1473 C CA . LYS A 1 189 ? 20.485 3.650 4.266 1.00 75.12 189 LYS A CA 1
ATOM 1474 C C . LYS A 1 189 ? 20.904 2.539 3.311 1.00 75.12 189 LYS A C 1
ATOM 1476 O O . LYS A 1 189 ? 20.444 2.506 2.172 1.00 75.12 189 LYS A O 1
ATOM 1481 N N . LYS A 1 190 ? 21.844 1.692 3.737 1.00 86.69 190 LYS A N 1
ATOM 1482 C CA . LYS A 1 190 ? 22.315 0.596 2.889 1.00 86.69 190 LYS A CA 1
ATOM 1483 C C . LYS A 1 190 ? 21.106 -0.271 2.552 1.00 86.69 190 LYS A C 1
ATOM 1485 O O . LYS A 1 190 ? 20.387 -0.692 3.454 1.00 86.69 190 LYS A O 1
ATOM 1490 N N . ILE A 1 191 ? 20.868 -0.480 1.264 1.00 87.69 191 ILE A N 1
ATOM 1491 C CA . ILE A 1 191 ? 19.787 -1.335 0.777 1.00 87.69 191 ILE A CA 1
ATOM 1492 C C . ILE A 1 191 ? 20.104 -2.774 1.196 1.00 87.69 191 ILE A C 1
ATOM 1494 O O . ILE A 1 191 ? 21.205 -3.262 0.927 1.00 87.69 191 ILE A O 1
ATOM 1498 N N . ASN A 1 192 ? 19.151 -3.458 1.836 1.00 89.88 192 ASN A N 1
ATOM 1499 C CA . ASN A 1 192 ? 19.264 -4.881 2.160 1.00 89.88 192 ASN A CA 1
ATOM 1500 C C . ASN A 1 192 ? 19.065 -5.726 0.885 1.00 89.88 192 ASN A C 1
ATOM 1502 O O . ASN A 1 192 ? 17.990 -6.265 0.628 1.00 89.88 192 ASN A O 1
ATOM 1506 N N . MET A 1 193 ? 20.101 -5.779 0.042 1.00 92.88 193 MET A N 1
ATOM 1507 C CA . MET A 1 193 ? 20.071 -6.507 -1.233 1.00 92.88 193 MET A CA 1
ATOM 1508 C C . MET A 1 193 ? 19.733 -8.001 -1.084 1.00 92.88 193 MET A C 1
ATOM 1510 O O . MET A 1 193 ? 18.952 -8.479 -1.907 1.00 92.88 193 MET A O 1
ATOM 1514 N N . PRO A 1 194 ? 20.243 -8.741 -0.074 1.00 94.75 194 PRO A N 1
ATOM 1515 C CA . PRO A 1 194 ? 19.851 -10.135 0.145 1.00 94.75 194 PRO A CA 1
ATOM 1516 C C . PRO A 1 194 ? 18.341 -10.332 0.330 1.00 94.75 194 PRO A C 1
ATOM 1518 O O . PRO A 1 194 ? 17.754 -11.155 -0.368 1.00 94.75 194 PRO A O 1
ATOM 1521 N N . LEU A 1 195 ? 17.700 -9.533 1.191 1.00 92.19 195 LEU A N 1
ATOM 1522 C CA . LEU A 1 195 ? 16.254 -9.612 1.440 1.00 92.19 195 LEU A CA 1
ATOM 1523 C C . LEU A 1 195 ? 15.441 -9.342 0.167 1.00 92.19 195 LEU A C 1
ATOM 1525 O O . LEU A 1 195 ? 14.466 -10.025 -0.139 1.00 92.19 195 LEU A O 1
ATOM 1529 N N . LEU A 1 196 ? 15.872 -8.354 -0.615 1.00 94.62 196 LEU A N 1
ATOM 1530 C CA . LEU A 1 196 ? 15.218 -8.007 -1.870 1.00 94.62 196 LEU A CA 1
ATOM 1531 C C . LEU A 1 196 ? 15.369 -9.115 -2.925 1.00 94.62 196 LEU A C 1
ATOM 1533 O O . LEU A 1 196 ? 14.418 -9.418 -3.648 1.00 94.62 196 LEU A O 1
ATOM 1537 N N . GLN A 1 197 ? 16.543 -9.747 -3.004 1.00 96.62 197 GLN A N 1
ATOM 1538 C CA . GLN A 1 197 ? 16.778 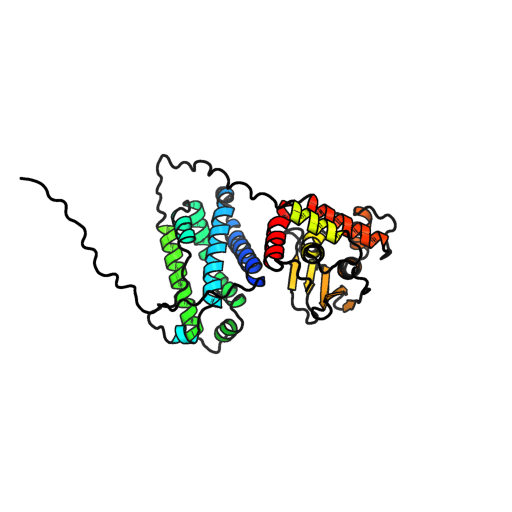-10.902 -3.874 1.00 96.62 197 GLN A CA 1
ATOM 1539 C C . GLN A 1 197 ? 15.937 -12.112 -3.461 1.00 96.62 197 GLN A C 1
ATOM 1541 O O . GLN A 1 197 ? 15.424 -12.813 -4.334 1.00 96.62 197 GLN A O 1
ATOM 1546 N N . GLU A 1 198 ? 15.768 -12.344 -2.160 1.00 95.62 198 GLU A N 1
ATOM 1547 C CA . GLU A 1 198 ? 14.891 -13.388 -1.633 1.00 95.62 198 GLU A CA 1
ATOM 1548 C C . GLU A 1 198 ? 13.432 -13.137 -2.026 1.00 95.62 198 GLU A C 1
ATOM 1550 O O . GLU A 1 198 ? 12.806 -14.008 -2.631 1.00 95.62 198 GLU A O 1
ATOM 1555 N N . ALA A 1 199 ? 12.920 -11.925 -1.796 1.00 96.00 199 ALA A N 1
ATOM 1556 C CA . ALA A 1 199 ? 11.567 -11.548 -2.196 1.00 96.00 199 ALA A CA 1
ATOM 1557 C C . ALA A 1 199 ? 11.346 -11.732 -3.708 1.00 96.00 199 ALA A C 1
ATOM 1559 O O . ALA A 1 199 ? 10.383 -12.374 -4.130 1.00 96.00 199 ALA A O 1
ATOM 1560 N N . ALA A 1 200 ? 12.277 -11.243 -4.536 1.00 97.94 200 ALA A N 1
ATOM 1561 C CA . ALA A 1 200 ? 12.221 -11.398 -5.988 1.00 97.94 200 ALA A CA 1
ATOM 1562 C C . ALA A 1 200 ? 12.288 -12.873 -6.424 1.00 97.94 200 ALA A C 1
ATOM 1564 O O . ALA A 1 200 ? 11.604 -13.273 -7.366 1.00 97.94 200 ALA A O 1
ATOM 1565 N N . LYS A 1 201 ? 13.093 -13.707 -5.753 1.00 97.88 201 LYS A N 1
ATOM 1566 C CA . LYS A 1 201 ? 13.155 -15.152 -6.014 1.00 97.88 201 LYS A CA 1
ATOM 1567 C C . LYS A 1 201 ? 11.809 -15.816 -5.732 1.00 97.88 201 LYS A C 1
ATOM 1569 O O . LYS A 1 201 ? 11.343 -16.574 -6.580 1.00 97.88 201 LYS A O 1
ATOM 1574 N N . SER A 1 202 ? 11.176 -15.505 -4.605 1.00 96.94 202 SER A N 1
ATOM 1575 C CA . SER A 1 202 ? 9.870 -16.066 -4.243 1.00 96.94 202 SER A CA 1
ATOM 1576 C C . SER A 1 202 ? 8.755 -15.594 -5.180 1.00 96.94 202 SER A C 1
ATOM 1578 O O . SER A 1 202 ? 7.926 -16.398 -5.602 1.00 96.94 202 SER A O 1
ATOM 1580 N N . ILE A 1 203 ? 8.785 -14.333 -5.634 1.00 97.94 203 ILE A N 1
ATOM 1581 C CA . ILE A 1 203 ? 7.870 -13.850 -6.683 1.00 97.94 203 ILE A CA 1
ATOM 1582 C C . ILE A 1 203 ? 7.991 -14.702 -7.951 1.00 97.94 203 ILE A C 1
ATOM 1584 O O . ILE A 1 203 ? 6.977 -15.055 -8.542 1.00 97.94 203 ILE A O 1
ATOM 1588 N N . ARG A 1 204 ? 9.196 -15.098 -8.374 1.00 98.12 204 ARG A N 1
ATOM 1589 C CA . ARG A 1 204 ? 9.372 -15.918 -9.589 1.00 98.12 204 ARG A CA 1
ATOM 1590 C C . ARG A 1 204 ? 8.913 -17.373 -9.434 1.00 98.12 204 ARG A C 1
ATOM 1592 O O . ARG A 1 204 ? 8.768 -18.063 -10.439 1.00 98.12 204 ARG A O 1
ATOM 1599 N N . GLN A 1 205 ? 8.674 -17.869 -8.221 1.00 97.62 205 GLN A N 1
ATOM 1600 C CA . GLN A 1 205 ? 8.231 -19.250 -8.014 1.00 97.62 205 GLN A CA 1
ATOM 1601 C C . GLN A 1 205 ? 6.745 -19.405 -8.348 1.00 97.62 205 GLN A C 1
ATOM 1603 O O . GLN A 1 205 ? 5.886 -18.774 -7.743 1.00 97.62 205 GLN A O 1
ATOM 1608 N N . ASN A 1 206 ? 6.428 -20.250 -9.328 1.00 96.25 206 ASN A N 1
ATOM 1609 C CA . ASN A 1 206 ? 5.049 -20.473 -9.757 1.00 96.25 206 ASN A CA 1
ATOM 1610 C C . ASN A 1 206 ? 4.180 -21.016 -8.612 1.00 96.25 206 ASN A C 1
ATOM 1612 O O . ASN A 1 206 ? 4.506 -22.059 -8.050 1.00 96.25 206 ASN A O 1
ATOM 1616 N N . GLY A 1 207 ? 3.052 -20.358 -8.340 1.00 94.12 207 GLY A N 1
ATOM 1617 C CA . GLY A 1 207 ? 2.108 -20.764 -7.295 1.00 94.12 207 GLY A CA 1
ATOM 1618 C C . GLY A 1 207 ? 2.519 -20.398 -5.862 1.00 94.12 207 GLY A C 1
ATOM 1619 O O . GLY A 1 207 ? 1.712 -20.560 -4.952 1.00 94.12 207 GLY A O 1
ATOM 1620 N N . GLU A 1 208 ? 3.732 -19.880 -5.646 1.00 95.44 208 GLU A N 1
ATOM 1621 C CA . GLU A 1 208 ? 4.173 -19.438 -4.321 1.00 95.44 208 GLU A CA 1
ATOM 1622 C C . GLU A 1 208 ? 3.545 -18.077 -3.999 1.00 95.44 208 GLU A C 1
ATOM 1624 O O . GLU A 1 208 ? 3.683 -17.119 -4.768 1.00 95.44 208 GLU A O 1
ATOM 1629 N N . TRP A 1 209 ? 2.866 -17.974 -2.860 1.00 93.06 209 TRP A N 1
ATOM 1630 C CA . TRP A 1 209 ? 2.241 -16.726 -2.405 1.00 93.06 209 TRP A CA 1
ATOM 1631 C C . TRP A 1 209 ? 2.406 -16.482 -0.901 1.00 93.06 209 TRP A C 1
ATOM 1633 O O . TRP A 1 209 ? 2.331 -15.341 -0.466 1.00 93.06 209 TRP A O 1
ATOM 1643 N N . ASN A 1 210 ? 2.671 -17.511 -0.094 1.00 93.31 210 ASN A N 1
ATOM 1644 C CA . ASN A 1 210 ? 2.821 -17.406 1.362 1.00 93.31 210 ASN A CA 1
ATOM 1645 C C . ASN A 1 210 ? 4.274 -17.104 1.775 1.00 93.31 210 ASN A C 1
ATOM 1647 O O . ASN A 1 210 ? 4.847 -17.746 2.656 1.00 93.31 210 ASN A O 1
ATOM 1651 N N . SER A 1 211 ? 4.876 -16.123 1.113 1.00 94.00 211 SER A N 1
ATOM 1652 C CA . SER A 1 211 ? 6.258 -15.704 1.328 1.00 94.00 211 SER A CA 1
ATOM 1653 C C . SER A 1 211 ? 6.364 -14.184 1.263 1.00 94.00 211 SER A C 1
ATOM 1655 O O . SER A 1 211 ? 5.452 -13.514 0.781 1.00 94.00 211 SER A O 1
ATOM 1657 N N . LEU A 1 212 ? 7.527 -13.644 1.641 1.00 93.00 212 LEU A N 1
ATOM 1658 C CA . LEU A 1 212 ? 7.830 -12.216 1.499 1.00 93.00 212 LEU A CA 1
ATOM 1659 C C . LEU A 1 212 ? 7.551 -11.693 0.078 1.00 93.00 212 LEU A C 1
ATOM 1661 O O . LEU A 1 212 ? 7.130 -10.554 -0.100 1.00 93.00 212 LEU A O 1
ATOM 1665 N N . GLY A 1 213 ? 7.759 -12.539 -0.936 1.00 96.06 213 GLY A N 1
ATOM 1666 C CA . GLY A 1 213 ? 7.456 -12.218 -2.326 1.00 96.06 213 GLY A CA 1
ATOM 1667 C C . GLY A 1 213 ? 5.963 -12.006 -2.592 1.00 96.06 213 GLY A C 1
ATOM 1668 O O . GLY A 1 213 ? 5.600 -11.094 -3.331 1.00 96.06 213 GLY A O 1
ATOM 1669 N N . GLY A 1 214 ? 5.098 -12.817 -1.980 1.00 95.56 214 GLY A N 1
ATOM 1670 C CA . GLY A 1 214 ? 3.649 -12.657 -2.095 1.00 95.56 214 GLY A CA 1
ATOM 1671 C C . GLY A 1 214 ? 3.131 -11.410 -1.382 1.00 95.56 214 GLY A C 1
ATOM 1672 O O . GLY A 1 214 ? 2.259 -10.735 -1.923 1.00 95.56 214 GLY A O 1
ATOM 1673 N N . ASP A 1 215 ? 3.729 -11.057 -0.241 1.00 93.88 215 ASP A N 1
ATOM 1674 C CA . ASP A 1 215 ? 3.371 -9.853 0.517 1.00 93.88 215 ASP A CA 1
ATOM 1675 C C . ASP A 1 215 ? 3.777 -8.562 -0.216 1.00 93.88 215 ASP A C 1
ATOM 1677 O O . ASP A 1 215 ? 3.037 -7.580 -0.223 1.00 93.88 215 ASP A O 1
ATOM 1681 N N . ILE A 1 216 ? 4.946 -8.543 -0.872 1.00 96.12 216 ILE A N 1
ATOM 1682 C CA . ILE A 1 216 ? 5.450 -7.338 -1.553 1.00 96.12 216 ILE A CA 1
ATOM 1683 C C . ILE A 1 216 ? 4.949 -7.191 -3.000 1.00 96.12 216 ILE A C 1
ATOM 1685 O O . ILE A 1 216 ? 4.934 -6.079 -3.537 1.00 96.12 216 ILE A O 1
ATOM 1689 N N . ALA A 1 217 ? 4.534 -8.281 -3.659 1.00 97.69 217 ALA A N 1
ATOM 1690 C CA . ALA A 1 217 ? 4.096 -8.254 -5.057 1.00 97.69 217 ALA A CA 1
ATOM 1691 C C . ALA A 1 217 ? 2.996 -7.208 -5.346 1.00 97.69 217 ALA A C 1
ATOM 1693 O O . ALA A 1 217 ? 3.131 -6.491 -6.344 1.00 97.69 217 ALA A O 1
ATOM 1694 N N . PRO A 1 218 ? 1.964 -7.028 -4.495 1.00 97.62 218 PRO A N 1
ATOM 1695 C CA . PRO A 1 218 ? 0.968 -5.977 -4.679 1.00 97.62 218 PRO A CA 1
ATOM 1696 C C . PRO A 1 218 ? 1.545 -4.556 -4.756 1.00 97.62 218 PRO A C 1
ATOM 1698 O O . PRO A 1 218 ? 1.057 -3.740 -5.536 1.00 97.62 218 PRO A O 1
ATOM 1701 N N . PHE A 1 219 ? 2.611 -4.255 -4.012 1.00 95.75 219 PHE A N 1
ATOM 1702 C CA . PHE A 1 219 ? 3.252 -2.934 -4.017 1.00 95.75 219 PHE A CA 1
ATOM 1703 C C . PHE A 1 219 ? 4.053 -2.674 -5.298 1.00 95.75 219 PHE A C 1
ATOM 1705 O O . PHE A 1 219 ? 4.120 -1.540 -5.785 1.00 95.75 219 PHE A O 1
ATOM 1712 N N . ALA A 1 220 ? 4.654 -3.720 -5.863 1.00 96.94 220 ALA A N 1
ATOM 1713 C CA . ALA A 1 220 ? 5.434 -3.624 -7.091 1.00 96.94 220 ALA A CA 1
ATOM 1714 C C . ALA A 1 220 ? 4.575 -3.650 -8.357 1.00 96.94 220 ALA A C 1
ATOM 1716 O O . ALA A 1 220 ? 4.891 -2.954 -9.319 1.00 96.94 220 ALA A O 1
ATOM 1717 N N . MET A 1 221 ? 3.465 -4.393 -8.353 1.00 97.94 221 MET A N 1
ATOM 1718 C CA . MET A 1 221 ? 2.633 -4.621 -9.537 1.00 97.94 221 MET A CA 1
ATOM 1719 C C . MET A 1 221 ? 2.214 -3.328 -10.273 1.00 97.94 221 MET A C 1
ATOM 1721 O O . MET A 1 221 ? 2.391 -3.274 -11.489 1.00 97.94 221 MET A O 1
ATOM 1725 N N . PRO A 1 222 ? 1.754 -2.244 -9.612 1.00 97.25 222 PRO A N 1
ATOM 1726 C CA . PRO A 1 222 ? 1.401 -1.004 -10.311 1.00 97.25 222 PRO A CA 1
ATOM 1727 C C . PRO A 1 222 ? 2.556 -0.350 -11.075 1.00 97.25 222 PRO A C 1
ATOM 1729 O O . PRO A 1 222 ? 2.329 0.450 -11.977 1.00 97.25 222 PRO A O 1
ATOM 1732 N N . HIS A 1 223 ? 3.796 -0.666 -10.718 1.00 96.44 223 HIS A N 1
ATOM 1733 C CA . HIS A 1 223 ? 4.982 -0.078 -11.322 1.00 96.44 223 HIS A CA 1
ATOM 1734 C C . HIS A 1 223 ? 5.552 -0.912 -12.474 1.00 96.44 223 HIS A C 1
ATOM 1736 O O . HIS A 1 223 ? 6.434 -0.434 -13.182 1.00 96.44 223 HIS A O 1
ATOM 1742 N N . VAL A 1 224 ? 5.031 -2.123 -12.692 1.00 97.94 224 VAL A N 1
ATOM 1743 C CA . VAL A 1 224 ? 5.465 -3.006 -13.778 1.00 97.94 224 VAL A CA 1
ATOM 1744 C C . VAL A 1 224 ? 5.238 -2.334 -15.143 1.00 97.94 224 VAL A C 1
ATOM 1746 O O . VAL A 1 224 ? 4.154 -1.783 -15.385 1.00 97.94 224 VAL A O 1
ATOM 1749 N N . PRO A 1 225 ? 6.210 -2.409 -16.077 1.00 96.69 225 PRO A N 1
ATOM 1750 C CA . PRO A 1 225 ? 6.052 -1.888 -17.430 1.00 96.69 225 PRO A CA 1
ATOM 1751 C C . PRO A 1 225 ? 4.763 -2.366 -18.113 1.00 96.69 225 PRO A C 1
ATOM 1753 O O . PRO A 1 225 ? 4.468 -3.556 -18.174 1.00 96.69 225 PRO A O 1
ATOM 1756 N N . GLY A 1 226 ? 3.989 -1.417 -18.647 1.00 95.56 226 GLY A N 1
ATOM 1757 C CA . GLY A 1 226 ? 2.710 -1.676 -19.319 1.00 95.56 226 GLY A CA 1
ATOM 1758 C C . GLY A 1 226 ? 1.473 -1.507 -18.427 1.00 95.56 226 GLY A C 1
ATOM 1759 O O . GLY A 1 226 ? 0.358 -1.401 -18.961 1.00 95.56 226 GLY A O 1
ATOM 1760 N N . TRP A 1 227 ? 1.648 -1.391 -17.102 1.00 97.75 227 TRP A N 1
ATOM 1761 C CA . TRP A 1 227 ? 0.563 -1.036 -16.183 1.00 97.75 227 TRP A CA 1
ATOM 1762 C C . TRP A 1 227 ? -0.101 0.299 -16.585 1.00 97.75 227 TRP A C 1
ATOM 1764 O O . TRP A 1 227 ? 0.588 1.233 -17.007 1.00 97.75 227 TRP A O 1
ATOM 1774 N N . PRO A 1 228 ? -1.439 0.438 -16.485 1.00 96.12 228 PRO A N 1
ATOM 1775 C CA . PRO A 1 228 ? -2.115 1.717 -16.710 1.00 96.12 228 PRO A CA 1
ATOM 1776 C C . PRO A 1 228 ? -1.684 2.783 -15.693 1.00 96.12 228 PRO A C 1
ATOM 1778 O O . PRO A 1 228 ? -2.213 2.854 -14.589 1.00 96.12 228 PRO A O 1
ATOM 1781 N N . ALA A 1 229 ? -0.763 3.668 -16.087 1.00 93.25 229 ALA A N 1
ATOM 1782 C CA . ALA A 1 229 ? -0.179 4.703 -15.220 1.00 93.25 229 ALA A CA 1
ATOM 1783 C C . ALA A 1 229 ? -1.197 5.665 -14.565 1.00 93.25 229 ALA A C 1
ATOM 1785 O O . ALA A 1 229 ? -0.885 6.308 -13.564 1.00 93.25 229 ALA A O 1
ATOM 1786 N N . HIS A 1 230 ? -2.411 5.761 -15.112 1.00 93.44 230 HIS A N 1
ATOM 1787 C CA . HIS A 1 230 ? -3.516 6.575 -14.595 1.00 93.44 230 HIS A CA 1
ATOM 1788 C C . HIS A 1 230 ? -4.424 5.822 -13.603 1.00 93.44 230 HIS A C 1
ATOM 1790 O O . HIS A 1 230 ? -5.360 6.417 -13.069 1.00 93.44 230 HIS A O 1
ATOM 1796 N N . ARG A 1 231 ? -4.169 4.535 -13.322 1.00 96.25 231 ARG A N 1
ATOM 1797 C CA . ARG A 1 231 ? -5.004 3.698 -12.445 1.00 96.25 231 ARG A CA 1
ATOM 1798 C C . ARG A 1 231 ? -4.213 3.186 -11.249 1.00 96.25 231 ARG A C 1
ATOM 1800 O O . ARG A 1 231 ? -3.120 2.636 -11.386 1.00 96.25 231 ARG A O 1
ATOM 1807 N N . ALA A 1 232 ? -4.807 3.331 -10.070 1.00 96.38 232 ALA A N 1
ATOM 1808 C CA . ALA A 1 232 ? -4.331 2.677 -8.857 1.00 96.38 232 ALA A CA 1
ATOM 1809 C C . ALA A 1 232 ? -4.692 1.181 -8.864 1.00 96.38 232 ALA A C 1
ATOM 1811 O O . ALA A 1 232 ? -5.634 0.774 -9.545 1.00 96.38 232 ALA A O 1
ATOM 1812 N N . LEU A 1 233 ? -3.988 0.391 -8.060 1.00 97.88 233 LEU A N 1
ATOM 1813 C CA . LEU A 1 233 ? -4.431 -0.922 -7.602 1.00 97.88 233 LEU A CA 1
ATOM 1814 C C . LEU A 1 233 ? -5.088 -0.754 -6.229 1.00 97.88 233 LEU A C 1
ATOM 1816 O O . LEU A 1 233 ? -4.514 -0.116 -5.349 1.00 97.88 233 LEU A O 1
ATOM 1820 N N . GLU A 1 234 ? -6.282 -1.303 -6.047 1.00 98.12 234 GLU A N 1
ATOM 1821 C CA . GLU A 1 234 ? -6.957 -1.381 -4.752 1.00 98.12 234 GLU A CA 1
ATOM 1822 C C . GLU A 1 234 ? -7.209 -2.840 -4.384 1.00 98.12 234 GLU A C 1
ATOM 1824 O O . GLU A 1 234 ? -7.723 -3.609 -5.198 1.00 98.12 234 GLU A O 1
ATOM 1829 N N . ILE A 1 235 ? -6.896 -3.197 -3.143 1.00 98.00 235 ILE A N 1
ATOM 1830 C CA . ILE A 1 235 ? -7.265 -4.476 -2.541 1.00 98.00 235 ILE A CA 1
ATOM 1831 C C . ILE A 1 235 ? -8.341 -4.201 -1.500 1.00 98.00 235 ILE A C 1
ATOM 1833 O O . ILE A 1 235 ? -8.182 -3.337 -0.634 1.00 98.00 235 ILE A O 1
ATOM 1837 N N . ARG A 1 236 ? -9.448 -4.933 -1.589 1.00 98.19 236 ARG A N 1
ATOM 1838 C CA . ARG A 1 236 ? -10.580 -4.825 -0.668 1.00 98.19 236 ARG A CA 1
ATOM 1839 C C . ARG A 1 236 ? -10.920 -6.183 -0.076 1.00 98.19 236 ARG A C 1
ATOM 1841 O O . ARG A 1 236 ? -10.659 -7.197 -0.709 1.00 98.19 236 ARG A O 1
ATOM 1848 N N . ASP A 1 237 ? -11.523 -6.211 1.104 1.00 97.62 237 ASP A N 1
ATOM 1849 C CA . ASP A 1 237 ? -12.064 -7.452 1.668 1.00 97.62 237 ASP A CA 1
ATOM 1850 C C . ASP A 1 237 ? -13.403 -7.850 1.003 1.00 97.62 237 ASP A C 1
ATOM 1852 O O . ASP A 1 237 ? -13.949 -7.134 0.155 1.00 97.62 237 ASP A O 1
ATOM 1856 N N . LEU A 1 238 ? -13.976 -8.986 1.417 1.00 96.81 238 LEU A N 1
ATOM 1857 C CA . LEU A 1 238 ? -15.290 -9.457 0.951 1.00 96.81 238 LEU A CA 1
ATOM 1858 C C . LEU A 1 238 ? -16.454 -8.498 1.269 1.00 96.81 238 LEU A C 1
ATOM 1860 O O . LEU A 1 238 ? -17.498 -8.572 0.622 1.00 96.81 238 LEU A O 1
ATOM 1864 N N . LYS A 1 239 ? -16.294 -7.604 2.250 1.00 95.94 239 LYS A N 1
ATOM 1865 C CA . LYS A 1 239 ? -17.285 -6.581 2.628 1.00 95.94 239 LYS A CA 1
ATOM 1866 C C . LYS A 1 239 ? -17.103 -5.285 1.831 1.00 95.94 239 LYS A C 1
ATOM 1868 O O . LYS A 1 239 ? -17.903 -4.363 1.971 1.00 95.94 239 LYS A O 1
ATOM 1873 N N . GLY A 1 240 ? -16.074 -5.211 0.986 1.00 94.81 240 GLY A N 1
ATOM 1874 C CA . GLY A 1 240 ? -15.715 -4.031 0.211 1.00 94.81 240 GLY A CA 1
ATOM 1875 C C . GLY A 1 240 ? -14.892 -2.999 0.986 1.00 94.81 240 GLY A C 1
ATOM 1876 O O . GLY A 1 240 ? -14.651 -1.915 0.446 1.00 94.81 240 GLY A O 1
ATOM 1877 N N . THR A 1 241 ? -14.450 -3.314 2.208 1.00 93.94 241 THR A N 1
ATOM 1878 C CA . THR A 1 241 ? -13.540 -2.474 2.995 1.00 93.94 241 THR A CA 1
ATOM 1879 C C . THR A 1 241 ? -12.216 -2.360 2.260 1.00 93.94 241 THR A C 1
ATOM 1881 O O . THR A 1 241 ? -11.639 -3.370 1.864 1.00 93.94 241 THR A O 1
ATOM 1884 N N . LEU A 1 242 ? -11.717 -1.138 2.084 1.00 94.06 242 LEU A N 1
ATOM 1885 C CA . LEU A 1 242 ? -10.395 -0.915 1.510 1.00 94.06 242 L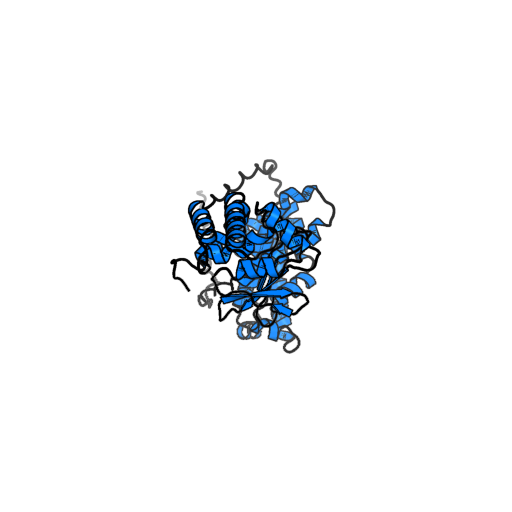EU A CA 1
ATOM 1886 C C . LEU A 1 242 ? -9.319 -1.411 2.482 1.00 94.06 242 LEU A C 1
ATOM 1888 O O . LEU A 1 242 ? -9.211 -0.884 3.588 1.00 94.06 242 LEU A O 1
ATOM 1892 N N . LEU A 1 243 ? -8.533 -2.394 2.047 1.00 90.56 243 LEU A N 1
ATOM 1893 C CA . LEU A 1 243 ? -7.374 -2.896 2.782 1.00 90.56 243 LEU A CA 1
ATOM 1894 C C . LEU A 1 243 ? -6.126 -2.126 2.362 1.00 90.56 243 LEU A C 1
ATOM 1896 O O . LEU A 1 243 ? -5.435 -1.550 3.197 1.00 90.56 243 LEU A O 1
ATOM 1900 N N . GLU A 1 244 ? -5.887 -2.047 1.052 1.00 91.69 244 GLU A N 1
ATOM 1901 C CA . GLU A 1 244 ? -4.698 -1.406 0.497 1.00 91.69 244 GLU A CA 1
ATOM 1902 C C . GLU A 1 244 ? -5.013 -0.632 -0.781 1.00 91.69 244 GLU A C 1
ATOM 1904 O O . GLU A 1 244 ? -5.895 -1.001 -1.563 1.00 91.69 244 GLU A O 1
ATOM 1909 N N . ARG A 1 245 ? -4.258 0.447 -1.008 1.00 92.50 245 ARG A N 1
ATOM 1910 C CA . ARG A 1 245 ? -4.288 1.223 -2.249 1.00 92.50 245 ARG A CA 1
ATOM 1911 C C . ARG A 1 245 ? -2.877 1.620 -2.656 1.00 92.50 245 ARG A C 1
ATOM 1913 O O . ARG A 1 245 ? -2.193 2.328 -1.922 1.00 92.50 245 ARG A O 1
ATOM 1920 N N . MET A 1 246 ? -2.489 1.235 -3.865 1.00 93.38 246 MET A N 1
ATOM 1921 C CA . MET A 1 246 ? -1.150 1.442 -4.405 1.00 93.38 246 MET A CA 1
ATOM 1922 C C . MET A 1 246 ? -1.260 2.221 -5.709 1.00 93.38 246 MET A C 1
ATOM 1924 O O . MET A 1 246 ? -1.967 1.825 -6.638 1.00 93.38 246 MET A O 1
ATOM 1928 N N . THR A 1 247 ? -0.584 3.362 -5.777 1.00 89.75 247 THR A N 1
ATOM 1929 C CA . THR A 1 247 ? -0.635 4.266 -6.926 1.00 89.75 247 THR A CA 1
ATOM 1930 C C . THR A 1 247 ? 0.718 4.290 -7.635 1.00 89.75 247 THR A C 1
ATOM 1932 O O . THR A 1 247 ? 1.727 4.578 -6.996 1.00 89.75 247 THR A O 1
ATOM 1935 N N . PRO A 1 248 ? 0.769 4.044 -8.958 1.00 79.62 248 PRO A N 1
ATOM 1936 C CA . PRO A 1 248 ? 2.025 4.132 -9.708 1.00 79.62 248 PRO A CA 1
ATOM 1937 C C . PRO A 1 248 ? 2.501 5.578 -9.887 1.00 79.62 248 PRO A C 1
ATOM 1939 O O . PRO A 1 248 ? 3.666 5.846 -10.169 1.00 79.62 248 PRO A O 1
ATOM 1942 N N . SER A 1 249 ? 1.573 6.527 -9.754 1.00 77.62 249 SER A N 1
ATOM 1943 C CA . SER A 1 249 ? 1.803 7.955 -9.904 1.00 77.62 249 SER A CA 1
ATOM 1944 C C . SER A 1 249 ? 0.800 8.744 -9.065 1.00 77.62 249 SER A C 1
ATOM 1946 O O . SER A 1 249 ? -0.328 8.308 -8.827 1.00 77.62 249 SER A O 1
ATOM 1948 N N . ARG A 1 250 ? 1.192 9.963 -8.679 1.00 67.00 250 ARG A N 1
ATOM 1949 C CA . ARG A 1 250 ? 0.321 10.957 -8.025 1.00 67.00 250 ARG A CA 1
ATOM 1950 C C . ARG A 1 250 ? -0.854 11.394 -8.910 1.00 67.00 250 ARG A C 1
ATOM 1952 O O . ARG A 1 250 ? -1.798 11.986 -8.404 1.00 67.00 250 ARG A O 1
ATOM 1959 N N . LEU A 1 251 ? -0.785 11.103 -10.211 1.00 66.88 251 LEU A N 1
ATOM 1960 C CA . LEU A 1 251 ? -1.788 11.453 -11.220 1.00 66.88 251 LEU A CA 1
ATOM 1961 C C . LEU A 1 251 ? -2.800 10.328 -11.491 1.00 66.88 251 LEU A C 1
ATOM 1963 O O . LEU A 1 251 ? -3.513 10.386 -12.486 1.00 66.88 251 LEU A O 1
ATOM 1967 N N . ALA A 1 252 ? -2.858 9.288 -10.654 1.00 78.38 252 ALA A N 1
ATOM 1968 C CA . ALA A 1 252 ? -3.836 8.216 -10.813 1.00 78.38 252 ALA A CA 1
ATOM 1969 C C . ALA A 1 252 ? -5.257 8.708 -10.465 1.00 78.38 252 ALA A C 1
ATOM 1971 O O . ALA A 1 252 ? -5.700 8.600 -9.319 1.00 78.38 252 ALA A O 1
ATOM 1972 N N . THR A 1 253 ? -5.943 9.287 -11.451 1.00 81.88 253 THR A N 1
ATOM 1973 C CA . THR A 1 253 ? -7.287 9.875 -11.330 1.00 81.88 253 THR A CA 1
ATOM 1974 C C . THR A 1 253 ? -8.406 8.928 -11.735 1.00 81.88 253 THR A C 1
ATOM 1976 O O . THR A 1 253 ? -9.559 9.144 -11.363 1.00 81.88 253 THR A O 1
ATOM 1979 N N . ASP A 1 254 ? -8.083 7.886 -12.494 1.00 92.50 254 ASP A N 1
ATOM 1980 C CA . ASP A 1 254 ? -9.088 7.030 -13.106 1.00 92.50 254 ASP A CA 1
ATOM 1981 C C . ASP A 1 254 ? -9.550 5.936 -12.142 1.00 92.50 254 ASP A C 1
ATOM 1983 O O . ASP A 1 254 ? -8.958 5.696 -11.082 1.00 92.50 254 ASP A O 1
ATOM 1987 N N . LYS A 1 255 ? -10.630 5.239 -12.520 1.00 95.25 255 LYS A N 1
ATOM 1988 C CA . LYS A 1 255 ? -11.169 4.131 -11.724 1.00 95.25 255 LYS A CA 1
ATOM 1989 C C . LYS A 1 255 ? -10.065 3.098 -11.444 1.00 95.25 255 LYS A C 1
ATOM 1991 O O . LYS A 1 255 ? -9.413 2.645 -12.390 1.00 95.25 255 LYS A O 1
ATOM 1996 N N . PRO A 1 256 ? -9.865 2.682 -10.184 1.00 97.25 256 PRO A N 1
ATOM 1997 C CA . PRO A 1 256 ? -8.808 1.742 -9.831 1.00 97.25 256 PRO A CA 1
ATOM 1998 C C . PRO A 1 256 ? -9.033 0.363 -10.466 1.00 97.25 256 PRO A C 1
ATOM 2000 O O . PRO A 1 256 ? -10.128 0.025 -10.924 1.00 97.25 256 PRO A O 1
ATOM 2003 N N . VAL A 1 257 ? -7.973 -0.435 -10.521 1.00 98.19 257 VAL A N 1
ATOM 2004 C CA . VAL A 1 257 ? -8.050 -1.887 -10.698 1.00 98.19 257 VAL A CA 1
ATOM 2005 C C . VAL A 1 257 ? -8.343 -2.466 -9.319 1.00 98.19 257 VAL A C 1
ATOM 2007 O O . VAL A 1 257 ? -7.545 -2.271 -8.408 1.00 98.19 257 VAL A O 1
ATOM 2010 N N . ILE A 1 258 ? -9.494 -3.116 -9.143 1.00 98.56 258 ILE A N 1
ATOM 2011 C CA . ILE A 1 258 ? -9.942 -3.583 -7.825 1.00 98.56 258 ILE A CA 1
ATOM 2012 C C . ILE A 1 258 ? -9.816 -5.102 -7.744 1.00 98.56 258 ILE A C 1
ATOM 2014 O O . ILE A 1 258 ? -10.378 -5.828 -8.571 1.00 98.56 258 ILE A O 1
ATOM 2018 N N . LEU A 1 259 ? -9.110 -5.570 -6.718 1.00 98.62 259 LEU A N 1
ATOM 2019 C CA . LEU A 1 259 ? -9.045 -6.970 -6.319 1.00 98.62 259 LEU A CA 1
ATOM 2020 C C . LEU A 1 259 ? -9.796 -7.158 -5.000 1.00 98.62 259 LEU A C 1
ATOM 2022 O O . LEU A 1 259 ? -9.754 -6.298 -4.120 1.00 98.62 259 LEU A O 1
ATOM 2026 N N . ILE A 1 260 ? -10.463 -8.298 -4.862 1.00 98.62 260 ILE A N 1
ATOM 2027 C CA . ILE A 1 260 ? -11.112 -8.726 -3.624 1.00 98.62 260 ILE A CA 1
ATOM 2028 C C . ILE A 1 260 ? -10.253 -9.815 -2.994 1.00 98.62 260 ILE A C 1
ATOM 2030 O O . ILE A 1 260 ? -10.013 -10.836 -3.632 1.00 98.62 260 ILE A O 1
ATOM 2034 N N . LEU A 1 261 ? -9.798 -9.597 -1.767 1.00 97.94 261 LEU A N 1
ATOM 2035 C CA . LEU A 1 261 ? -9.093 -10.574 -0.954 1.00 97.94 261 LEU A CA 1
ATOM 2036 C C . LEU A 1 261 ? -10.080 -11.216 0.022 1.00 97.94 261 LEU A C 1
ATOM 2038 O O . LEU A 1 261 ? -10.603 -10.564 0.927 1.00 97.94 261 LEU A O 1
ATOM 2042 N N . ASP A 1 262 ? -10.316 -12.510 -0.157 1.00 97.88 262 ASP A N 1
ATOM 2043 C CA . ASP A 1 262 ? -10.901 -13.346 0.884 1.00 97.88 262 ASP A CA 1
ATOM 2044 C C . ASP A 1 262 ? -9.810 -13.612 1.927 1.00 97.88 262 ASP A C 1
ATOM 2046 O O . ASP A 1 262 ? -8.886 -14.384 1.672 1.00 97.88 262 ASP A O 1
ATOM 2050 N N . THR A 1 263 ? -9.862 -12.923 3.069 1.00 93.69 263 THR A N 1
ATOM 2051 C CA . THR A 1 263 ? -8.829 -13.006 4.115 1.00 93.69 263 THR A CA 1
ATOM 2052 C C . THR A 1 263 ? -8.782 -14.369 4.796 1.00 93.69 263 THR A C 1
ATOM 2054 O O . THR A 1 263 ? -7.714 -14.775 5.252 1.00 93.69 263 THR A O 1
ATOM 2057 N N . ASP A 1 264 ? -9.910 -15.084 4.832 1.00 94.31 264 ASP A N 1
ATOM 2058 C CA . ASP A 1 264 ? -10.014 -16.393 5.477 1.00 94.31 264 ASP A CA 1
ATOM 2059 C C . ASP A 1 264 ? -9.409 -17.471 4.577 1.00 94.31 264 ASP A C 1
ATOM 2061 O O . ASP A 1 264 ? -8.631 -18.312 5.029 1.00 94.31 264 ASP A O 1
ATOM 2065 N N . ARG A 1 265 ? -9.709 -17.412 3.273 1.00 96.12 265 ARG A N 1
ATOM 2066 C CA . ARG A 1 265 ? -9.136 -18.324 2.271 1.00 96.12 265 ARG A CA 1
ATOM 2067 C C . ARG A 1 265 ? -7.771 -17.889 1.747 1.00 96.12 265 ARG A C 1
ATOM 2069 O O . ARG A 1 265 ? -7.124 -18.666 1.053 1.00 96.12 265 ARG A O 1
ATOM 2076 N N . ARG A 1 266 ? -7.362 -16.650 2.032 1.00 95.44 266 ARG A N 1
ATOM 2077 C CA . ARG A 1 266 ? -6.202 -15.963 1.438 1.00 95.44 266 ARG A CA 1
ATOM 2078 C C . ARG A 1 266 ? -6.192 -16.051 -0.094 1.00 95.44 266 ARG A C 1
ATOM 2080 O O . ARG A 1 266 ? -5.161 -16.284 -0.717 1.00 95.44 266 ARG A O 1
ATOM 2087 N N . HIS A 1 267 ? -7.363 -15.858 -0.702 1.00 98.00 267 HIS A N 1
ATOM 2088 C CA . HIS A 1 267 ? -7.564 -15.999 -2.145 1.00 98.00 267 HIS A CA 1
ATOM 2089 C C . HIS A 1 267 ? -8.022 -14.686 -2.769 1.00 98.00 267 HIS A C 1
ATOM 2091 O O . HIS A 1 267 ? -8.975 -14.060 -2.300 1.00 98.00 267 HIS A O 1
ATOM 2097 N N . TYR A 1 268 ? -7.366 -14.280 -3.853 1.00 98.50 268 TYR A N 1
ATOM 2098 C CA . TYR A 1 268 ? -7.761 -13.096 -4.607 1.00 98.50 268 TYR A CA 1
ATOM 2099 C C . TYR A 1 268 ? -8.849 -13.420 -5.629 1.00 98.50 268 TYR A C 1
ATOM 2101 O O . TYR A 1 268 ? -8.875 -14.488 -6.229 1.00 98.50 268 TYR A O 1
ATOM 2109 N N . SER A 1 269 ? -9.726 -12.455 -5.874 1.00 98.56 269 SER A N 1
ATOM 2110 C CA . SER A 1 269 ? -10.675 -12.411 -6.986 1.00 98.56 269 SER A CA 1
ATOM 2111 C C . SER A 1 269 ? -10.620 -11.039 -7.650 1.00 98.56 269 SER A C 1
ATOM 2113 O O . SER A 1 269 ? -10.187 -10.060 -7.046 1.00 98.56 269 SER A O 1
ATOM 2115 N N . ALA A 1 270 ? -11.053 -10.943 -8.903 1.00 98.38 270 ALA A N 1
ATOM 2116 C CA . ALA A 1 270 ? -11.163 -9.654 -9.583 1.00 98.38 270 ALA A CA 1
ATOM 2117 C C . ALA A 1 270 ? -12.509 -8.998 -9.275 1.00 98.38 270 ALA A C 1
ATOM 2119 O O . ALA A 1 270 ? -13.504 -9.700 -9.114 1.00 98.38 270 ALA A O 1
ATOM 2120 N N . GLN A 1 271 ? -12.580 -7.669 -9.273 1.00 98.19 271 GLN A N 1
ATOM 2121 C CA . GLN A 1 271 ? -13.854 -6.959 -9.354 1.00 98.19 271 GLN A CA 1
ATOM 2122 C C . GLN A 1 271 ? -13.979 -6.261 -10.714 1.00 98.19 271 GLN A C 1
ATOM 2124 O O . GLN A 1 271 ? -13.138 -5.446 -11.091 1.00 98.19 271 GLN A O 1
ATOM 2129 N N . LEU A 1 272 ? -15.045 -6.581 -11.447 1.00 96.06 272 LEU A N 1
ATOM 2130 C CA . LEU A 1 272 ? -15.383 -6.010 -12.752 1.00 96.06 272 LEU A CA 1
ATOM 2131 C C . LEU A 1 272 ? -16.813 -5.481 -12.702 1.00 96.06 272 LEU A C 1
ATOM 2133 O O . LEU A 1 272 ? -17.731 -6.224 -12.362 1.00 96.06 272 LEU A O 1
ATOM 2137 N N . ASP A 1 273 ? -17.000 -4.198 -13.007 1.00 94.94 273 ASP A N 1
ATOM 2138 C CA . ASP A 1 273 ? -18.315 -3.538 -13.014 1.00 94.94 273 ASP A CA 1
ATOM 2139 C C . ASP A 1 273 ? -19.121 -3.772 -11.721 1.00 94.94 273 ASP A C 1
ATOM 2141 O O . ASP A 1 273 ? -20.324 -4.030 -11.734 1.00 94.94 273 ASP A O 1
ATOM 2145 N N . GLY A 1 274 ? -18.424 -3.728 -10.578 1.00 95.06 274 GLY A N 1
ATOM 2146 C CA . GLY A 1 274 ? -18.997 -3.950 -9.247 1.00 95.06 274 GLY A CA 1
ATOM 2147 C C . GLY A 1 274 ? -19.276 -5.415 -8.895 1.00 95.06 274 GLY A C 1
ATOM 2148 O O . GLY A 1 274 ? -19.706 -5.693 -7.779 1.00 95.06 274 GLY A O 1
ATOM 2149 N N . LYS A 1 275 ? -19.010 -6.364 -9.799 1.00 97.56 275 LYS A N 1
ATOM 2150 C CA . LYS A 1 275 ? -19.190 -7.801 -9.563 1.00 97.56 275 LYS A CA 1
ATOM 2151 C C . LYS A 1 275 ? -17.860 -8.478 -9.273 1.00 97.56 275 LYS A C 1
ATOM 2153 O O . LYS A 1 275 ? -16.883 -8.283 -9.996 1.00 97.56 275 LYS A O 1
ATOM 2158 N N . THR A 1 276 ? -17.839 -9.317 -8.244 1.00 98.06 276 THR A N 1
ATOM 2159 C CA . THR A 1 276 ? -16.702 -10.197 -7.964 1.00 98.06 276 THR A CA 1
ATOM 2160 C C . THR A 1 276 ? -16.668 -11.325 -8.990 1.00 98.06 276 THR A C 1
ATOM 2162 O O . THR A 1 276 ? -17.660 -12.019 -9.207 1.00 98.06 276 THR A O 1
ATOM 2165 N N . VAL A 1 277 ? -15.519 -11.506 -9.630 1.00 98.00 277 VAL A N 1
ATOM 2166 C CA . VAL A 1 277 ? -15.258 -12.529 -10.637 1.00 98.00 277 VAL A CA 1
ATOM 2167 C C . VAL A 1 277 ? -14.190 -13.465 -10.092 1.00 98.00 277 VAL A C 1
ATOM 2169 O O . VAL A 1 277 ? -13.050 -13.057 -9.858 1.00 98.00 277 VAL A O 1
ATOM 2172 N N . ALA A 1 278 ? -14.582 -14.722 -9.895 1.00 97.44 278 ALA A N 1
ATOM 2173 C CA . ALA A 1 278 ? -13.693 -15.762 -9.404 1.00 97.44 278 ALA A CA 1
ATOM 2174 C C . ALA A 1 278 ? -12.542 -16.024 -10.386 1.00 97.44 278 ALA A C 1
ATOM 2176 O O . ALA A 1 278 ? -12.691 -15.903 -11.607 1.00 97.44 278 ALA A O 1
ATOM 2177 N N . VAL A 1 279 ? -11.402 -16.420 -9.829 1.00 97.62 279 VAL A N 1
ATOM 2178 C CA . VAL A 1 279 ? -10.204 -16.835 -10.562 1.00 97.62 279 VAL A CA 1
ATOM 2179 C C . VAL A 1 279 ? -9.686 -18.172 -10.020 1.00 97.62 279 VAL A C 1
ATOM 2181 O O . VAL A 1 279 ? -10.051 -18.532 -8.895 1.00 97.62 279 VAL A O 1
ATOM 2184 N N . PRO A 1 280 ? -8.872 -18.917 -10.795 1.00 97.38 280 PRO A N 1
ATOM 2185 C CA . PRO A 1 280 ? -8.334 -20.207 -10.368 1.00 97.38 280 PRO A CA 1
ATOM 2186 C C . PRO A 1 280 ? -7.544 -20.133 -9.056 1.00 97.38 280 PRO A C 1
ATOM 2188 O O . PRO A 1 280 ? -6.794 -19.185 -8.827 1.00 97.38 280 PRO A O 1
ATOM 2191 N N . ASP A 1 281 ? -7.701 -21.165 -8.226 1.00 96.88 281 ASP A N 1
ATOM 2192 C CA . ASP A 1 281 ? -7.003 -21.373 -6.949 1.00 96.88 281 ASP A CA 1
ATOM 2193 C C . ASP A 1 281 ? -5.767 -22.264 -7.159 1.00 96.88 281 ASP A C 1
ATOM 2195 O O . ASP A 1 281 ? -5.690 -23.404 -6.711 1.00 96.88 281 ASP A O 1
ATOM 2199 N N . ASP A 1 282 ? -4.831 -21.773 -7.975 1.00 96.62 282 ASP A N 1
ATOM 2200 C CA . ASP A 1 282 ? -3.598 -22.469 -8.376 1.00 96.62 282 ASP A CA 1
ATOM 2201 C C . ASP A 1 282 ? -2.334 -21.833 -7.761 1.00 96.62 282 ASP A C 1
ATOM 2203 O O . ASP A 1 282 ? -1.221 -22.015 -8.261 1.00 96.62 282 ASP A O 1
ATOM 2207 N N . GLY A 1 283 ? -2.517 -21.025 -6.709 1.00 96.50 283 GLY A N 1
ATOM 2208 C CA . GLY A 1 283 ? -1.467 -20.219 -6.080 1.00 96.50 283 GLY A CA 1
ATOM 2209 C C . GLY A 1 283 ? -1.037 -18.978 -6.880 1.00 96.50 283 GLY A C 1
ATOM 2210 O O . GLY A 1 283 ? -0.197 -18.208 -6.419 1.00 96.50 283 GLY A O 1
ATOM 2211 N N . ASN A 1 284 ? -1.607 -18.735 -8.067 1.00 97.88 284 ASN A N 1
ATOM 2212 C CA . ASN A 1 284 ? -1.390 -17.516 -8.857 1.00 97.88 284 ASN A CA 1
ATOM 2213 C C . ASN A 1 284 ? -2.613 -16.584 -8.847 1.00 97.88 284 ASN A C 1
ATOM 2215 O O . ASN A 1 284 ? -2.750 -15.729 -9.727 1.00 97.88 284 ASN A O 1
ATOM 2219 N N . CYS A 1 285 ? -3.504 -16.730 -7.864 1.00 97.88 285 CYS A N 1
ATOM 2220 C CA . CYS A 1 285 ? -4.779 -16.017 -7.798 1.00 97.88 285 CYS A CA 1
ATOM 2221 C C . CYS A 1 285 ? -4.627 -14.490 -7.864 1.00 97.88 285 CYS A C 1
ATOM 2223 O O . CYS A 1 285 ? -5.413 -13.843 -8.551 1.00 97.88 285 CYS A O 1
ATOM 2225 N N . PHE A 1 286 ? -3.578 -13.917 -7.259 1.00 98.56 286 PHE A N 1
ATOM 2226 C CA . PHE A 1 286 ? -3.258 -12.489 -7.382 1.00 98.56 286 PHE A CA 1
ATOM 2227 C C . PHE A 1 286 ? -3.072 -12.064 -8.849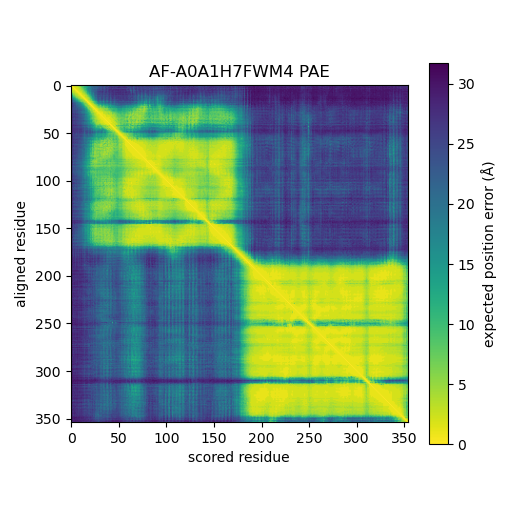 1.00 98.56 286 PHE A C 1
ATOM 2229 O O . PHE A 1 286 ? -3.750 -11.160 -9.335 1.00 98.56 286 PHE A O 1
ATOM 2236 N N . TYR A 1 287 ? -2.203 -12.754 -9.591 1.00 98.19 287 TYR A N 1
ATOM 2237 C CA . TYR A 1 287 ? -1.895 -12.429 -10.986 1.00 98.19 287 TYR A CA 1
ATOM 2238 C C . TYR A 1 287 ? -3.074 -12.702 -11.924 1.00 98.19 287 TYR A C 1
ATOM 2240 O O . TYR A 1 287 ? -3.344 -11.904 -12.826 1.00 98.19 287 TYR A O 1
ATOM 2248 N N . HIS A 1 288 ? -3.826 -13.782 -11.684 1.00 98.00 288 HIS A N 1
ATOM 2249 C CA . HIS A 1 288 ? -5.085 -14.024 -12.392 1.00 98.00 288 HIS A CA 1
ATOM 2250 C C . HIS A 1 288 ? -6.081 -12.886 -12.159 1.00 98.00 288 HIS A C 1
ATOM 2252 O O . HIS A 1 288 ? -6.668 -12.382 -13.117 1.00 98.00 288 HIS A O 1
ATOM 2258 N N . ALA A 1 289 ? -6.251 -12.455 -10.906 1.00 98.38 289 ALA A N 1
ATOM 2259 C CA . ALA A 1 289 ? -7.168 -11.385 -10.537 1.00 98.38 289 ALA A CA 1
ATOM 2260 C C . ALA A 1 289 ? -6.759 -10.047 -11.168 1.00 98.38 289 ALA A C 1
ATOM 2262 O O . ALA A 1 289 ? -7.615 -9.367 -11.728 1.00 98.38 289 ALA A O 1
ATOM 2263 N N . VAL A 1 290 ? -5.464 -9.711 -11.186 1.00 98.12 290 VAL A N 1
ATOM 2264 C CA . VAL A 1 290 ? -4.937 -8.527 -11.888 1.00 98.12 290 VAL A CA 1
ATOM 2265 C C . VAL A 1 290 ? -5.302 -8.556 -13.371 1.00 98.12 290 VAL A C 1
ATOM 2267 O O . VAL A 1 290 ? -5.944 -7.631 -13.871 1.00 98.12 290 VAL A O 1
ATOM 2270 N N . LEU A 1 291 ? -4.948 -9.630 -14.084 1.00 97.06 291 LEU A N 1
ATOM 2271 C CA . LEU A 1 291 ? -5.235 -9.745 -15.516 1.00 97.06 291 LEU A CA 1
ATOM 2272 C C . LEU A 1 291 ? -6.744 -9.696 -15.796 1.00 97.06 291 LEU A C 1
ATOM 2274 O O . LEU A 1 291 ? -7.181 -9.139 -16.807 1.00 97.06 291 LEU A O 1
ATOM 2278 N N . ARG A 1 292 ? -7.556 -10.265 -14.901 1.00 96.81 292 ARG A N 1
ATOM 2279 C CA . ARG A 1 292 ? -9.011 -10.301 -15.042 1.00 96.81 292 ARG A CA 1
ATOM 2280 C C . ARG A 1 292 ? -9.645 -8.939 -14.760 1.00 96.81 292 ARG A C 1
ATOM 2282 O O . ARG A 1 292 ? -10.537 -8.566 -15.507 1.00 96.81 292 ARG A O 1
ATOM 2289 N N . ALA A 1 293 ? -9.174 -8.201 -13.755 1.00 97.44 293 ALA A N 1
ATOM 2290 C CA . ALA A 1 293 ? -9.678 -6.877 -13.374 1.00 97.44 293 ALA A CA 1
ATOM 2291 C C . ALA A 1 293 ? -9.296 -5.768 -14.375 1.00 97.44 293 ALA A C 1
ATOM 2293 O O . ALA A 1 293 ? -9.933 -4.712 -14.426 1.00 97.44 293 ALA A O 1
ATOM 2294 N N . LEU A 1 294 ? -8.264 -5.994 -15.191 1.00 96.44 294 LEU A N 1
ATOM 2295 C CA . LEU A 1 294 ? -7.902 -5.096 -16.283 1.00 96.44 294 LEU A CA 1
ATOM 2296 C C . LEU A 1 294 ? -8.892 -5.203 -17.454 1.00 96.44 294 LEU A C 1
ATOM 2298 O O . LEU A 1 294 ? -9.303 -6.290 -17.874 1.00 96.44 294 LEU A O 1
ATOM 2302 N N . GLY A 1 295 ? -9.227 -4.048 -18.036 1.00 93.25 295 GLY A N 1
ATOM 2303 C CA . GLY A 1 295 ? -9.975 -3.993 -19.290 1.00 93.25 295 GLY A CA 1
ATOM 2304 C C . GLY A 1 295 ? -9.166 -4.610 -20.442 1.00 93.25 295 GLY A C 1
ATOM 2305 O O . GLY A 1 295 ? -7.939 -4.682 -20.346 1.00 93.25 295 GLY A O 1
ATOM 2306 N N . PRO A 1 296 ? -9.805 -5.040 -21.548 1.00 92.94 296 PRO A N 1
ATOM 2307 C CA . PRO A 1 296 ? -9.118 -5.729 -22.645 1.00 92.94 296 PRO A CA 1
ATOM 2308 C C . PRO A 1 296 ? -7.902 -4.974 -23.190 1.00 92.94 296 PRO A C 1
ATOM 2310 O O . PRO A 1 296 ? -6.857 -5.581 -23.395 1.00 92.94 296 PRO A O 1
ATOM 2313 N N . HIS A 1 297 ? -8.022 -3.654 -23.350 1.00 93.88 297 HIS A N 1
ATOM 2314 C CA . HIS A 1 297 ? -6.945 -2.799 -23.845 1.00 93.88 297 HIS A CA 1
ATOM 2315 C C . HIS A 1 297 ? -5.760 -2.714 -22.869 1.00 93.88 297 HIS A C 1
ATOM 2317 O O . HIS A 1 297 ? -4.622 -2.963 -23.260 1.00 93.88 297 HIS A O 1
ATOM 2323 N N . ASP A 1 298 ? -6.011 -2.410 -21.589 1.00 95.44 298 ASP A N 1
ATOM 2324 C CA . ASP A 1 298 ? -4.944 -2.326 -20.581 1.00 95.44 298 ASP A CA 1
ATOM 2325 C C . ASP A 1 298 ? -4.261 -3.679 -20.363 1.00 95.44 298 ASP A C 1
ATOM 2327 O O . ASP A 1 298 ? -3.039 -3.733 -20.232 1.00 95.44 298 ASP A O 1
ATOM 2331 N N . ARG A 1 299 ? -5.038 -4.771 -20.361 1.00 95.56 299 ARG A N 1
ATOM 2332 C CA . ARG A 1 299 ? -4.505 -6.133 -20.272 1.00 95.56 299 ARG A CA 1
ATOM 2333 C C . ARG A 1 299 ? -3.605 -6.442 -21.464 1.00 95.56 299 ARG A C 1
ATOM 2335 O O . ARG A 1 299 ? -2.492 -6.908 -21.250 1.00 95.56 299 ARG A O 1
ATOM 2342 N N . ALA A 1 300 ? -4.067 -6.192 -22.690 1.00 93.44 300 ALA A N 1
ATOM 2343 C CA . ALA A 1 300 ? -3.276 -6.444 -23.892 1.00 93.44 300 ALA A CA 1
ATOM 2344 C C . ALA A 1 300 ? -1.972 -5.636 -23.869 1.00 93.44 300 ALA A C 1
ATOM 2346 O O . ALA A 1 300 ? -0.908 -6.201 -24.095 1.00 93.44 300 ALA A O 1
ATOM 2347 N N . ARG A 1 301 ? -2.032 -4.346 -23.502 1.00 94.06 301 ARG A N 1
ATOM 2348 C CA . ARG A 1 301 ? -0.833 -3.510 -23.346 1.00 94.06 301 ARG A CA 1
ATOM 2349 C C . ARG A 1 301 ? 0.139 -4.105 -22.329 1.00 94.06 301 ARG A C 1
ATOM 2351 O O . ARG A 1 301 ? 1.303 -4.279 -22.663 1.00 94.06 301 ARG A O 1
ATOM 2358 N N . LEU A 1 302 ? -0.335 -4.443 -21.128 1.00 95.69 302 LEU A N 1
ATOM 2359 C CA . LEU A 1 302 ? 0.498 -5.041 -20.083 1.00 95.69 302 LEU A CA 1
ATOM 2360 C C . LEU A 1 302 ? 1.178 -6.327 -20.576 1.00 95.69 302 LEU A C 1
ATOM 2362 O O . LEU A 1 302 ? 2.392 -6.448 -20.463 1.00 95.69 302 LEU A O 1
ATOM 2366 N N . VAL A 1 303 ? 0.412 -7.253 -21.163 1.00 94.75 303 VAL A N 1
ATOM 2367 C CA . VAL A 1 303 ? 0.906 -8.554 -21.651 1.00 94.75 303 VAL A CA 1
ATOM 2368 C C . VAL A 1 303 ? 1.929 -8.393 -22.782 1.00 94.75 303 VAL A C 1
ATOM 2370 O O . VAL A 1 303 ? 2.966 -9.055 -22.767 1.00 94.75 303 VAL A O 1
ATOM 2373 N N . THR A 1 304 ? 1.689 -7.475 -23.720 1.00 93.69 304 THR A N 1
ATOM 2374 C CA . THR A 1 304 ? 2.643 -7.179 -24.795 1.00 93.69 304 THR A CA 1
ATOM 2375 C C . THR A 1 304 ? 3.925 -6.547 -24.248 1.00 93.69 304 THR A C 1
ATOM 2377 O O . THR A 1 304 ? 5.017 -6.937 -24.650 1.00 93.69 304 THR A O 1
ATOM 2380 N N . THR A 1 305 ? 3.828 -5.593 -23.313 1.00 95.25 305 THR A N 1
ATOM 2381 C CA . THR A 1 305 ? 5.006 -4.898 -22.764 1.00 95.25 305 THR A CA 1
ATOM 2382 C C . THR A 1 305 ? 5.924 -5.826 -21.971 1.00 95.25 305 THR A C 1
ATOM 2384 O O . THR A 1 305 ? 7.139 -5.677 -22.049 1.00 95.25 305 THR A O 1
ATOM 2387 N N . ILE A 1 306 ? 5.376 -6.820 -21.269 1.00 94.75 306 ILE A N 1
ATOM 2388 C CA . ILE A 1 306 ? 6.179 -7.839 -20.570 1.00 94.75 306 ILE A CA 1
ATOM 2389 C C . ILE A 1 306 ? 6.727 -8.932 -21.512 1.00 94.75 306 ILE A C 1
ATOM 2391 O O . ILE A 1 306 ? 7.227 -9.952 -21.042 1.00 94.75 306 ILE A O 1
ATOM 2395 N N . GLY A 1 307 ? 6.630 -8.739 -22.834 1.00 89.50 307 GLY A N 1
ATOM 2396 C CA . GLY A 1 307 ? 7.246 -9.605 -23.842 1.00 89.50 307 GLY A CA 1
ATOM 2397 C C . GLY A 1 307 ? 6.463 -10.877 -24.164 1.00 89.50 307 GLY A C 1
ATOM 2398 O O . GLY A 1 307 ? 7.054 -11.849 -24.627 1.00 89.50 307 GLY A O 1
ATOM 2399 N N . ASN A 1 308 ? 5.151 -10.912 -23.912 1.00 84.00 308 ASN A N 1
ATOM 2400 C CA . ASN A 1 308 ? 4.327 -12.063 -24.263 1.00 84.00 308 ASN A CA 1
ATOM 2401 C C . ASN A 1 308 ? 3.456 -11.770 -25.492 1.00 84.00 308 ASN A C 1
ATOM 2403 O O . ASN A 1 308 ? 2.461 -11.052 -25.426 1.00 84.00 308 ASN A O 1
ATOM 2407 N N . GLU A 1 309 ? 3.830 -12.369 -26.621 1.00 76.38 309 GLU A N 1
ATOM 2408 C CA . GLU A 1 309 ? 3.162 -12.187 -27.917 1.00 76.38 309 GLU A CA 1
ATOM 2409 C C . GLU A 1 309 ? 1.784 -12.881 -27.996 1.00 76.38 309 GLU A C 1
ATOM 2411 O O . GLU A 1 309 ? 0.956 -12.553 -28.849 1.00 76.38 309 GLU A O 1
ATOM 2416 N N . HIS A 1 310 ? 1.480 -13.800 -27.069 1.00 67.25 310 HIS A N 1
ATOM 2417 C CA . HIS A 1 310 ? 0.226 -14.558 -27.037 1.00 67.25 310 HIS A CA 1
ATOM 2418 C C . HIS A 1 310 ? -0.833 -13.788 -26.228 1.00 67.25 310 HIS A C 1
ATOM 2420 O O . HIS A 1 310 ? -1.221 -14.138 -25.112 1.00 67.25 310 HIS A O 1
ATOM 2426 N N . SER A 1 311 ? -1.288 -12.699 -26.841 1.00 58.62 311 SER A N 1
ATOM 2427 C CA . SER A 1 311 ? -1.936 -11.510 -26.265 1.00 58.62 311 SER A CA 1
ATOM 2428 C C . SER A 1 311 ? -3.276 -11.663 -25.519 1.00 58.62 311 SER A C 1
ATOM 2430 O O . SER A 1 311 ? -3.809 -10.656 -25.053 1.00 58.62 311 SER A O 1
ATOM 2432 N N . TYR A 1 312 ? -3.837 -12.864 -25.322 1.00 59.97 312 TYR A N 1
ATOM 2433 C CA . TYR A 1 312 ? -5.204 -12.972 -24.769 1.00 59.97 312 TYR A CA 1
ATOM 2434 C C . TYR A 1 312 ? -5.472 -14.086 -23.761 1.00 59.97 312 TYR A C 1
ATOM 2436 O O . TYR A 1 312 ? -6.546 -14.091 -23.155 1.00 59.97 312 TYR A O 1
ATOM 2444 N N . GLN A 1 313 ? -4.543 -15.015 -23.538 1.00 69.44 313 GLN A N 1
ATOM 2445 C CA . GLN A 1 313 ? -4.817 -16.155 -22.664 1.00 69.44 313 GLN A CA 1
ATOM 2446 C C . GLN A 1 313 ? -4.163 -15.984 -21.291 1.00 69.44 313 GLN A C 1
ATOM 2448 O O . GLN A 1 313 ? -2.998 -15.597 -21.181 1.00 69.44 313 GLN A O 1
ATOM 2453 N N . PHE A 1 314 ? -4.912 -16.345 -20.243 1.00 86.25 314 PHE A N 1
ATOM 2454 C CA . PHE A 1 314 ? -4.446 -16.549 -18.862 1.00 86.25 314 PHE A CA 1
ATOM 2455 C C . PHE A 1 314 ? -3.555 -17.804 -18.770 1.00 86.25 314 PHE A C 1
ATOM 2457 O O . PHE A 1 314 ? -3.741 -18.672 -17.923 1.00 86.25 314 PHE A O 1
ATOM 2464 N N . SER A 1 315 ? -2.637 -17.948 -19.725 1.00 91.62 315 SER A N 1
ATOM 2465 C CA . SER A 1 315 ? -1.753 -19.095 -19.838 1.00 91.62 315 SER A CA 1
ATOM 2466 C C . SER A 1 315 ? -0.708 -19.057 -18.728 1.00 91.62 315 SER A C 1
ATOM 2468 O O . SER A 1 315 ? -0.330 -17.989 -18.238 1.00 91.62 315 SER A O 1
ATOM 2470 N N . LYS A 1 316 ? -0.161 -20.225 -18.388 1.00 93.12 316 LYS A N 1
ATOM 2471 C CA . LYS A 1 316 ? 0.966 -20.326 -17.454 1.00 93.12 316 LYS A CA 1
ATOM 2472 C C . LYS A 1 316 ? 2.156 -19.458 -17.890 1.00 93.12 316 LYS A C 1
ATOM 2474 O O . LYS A 1 316 ? 2.809 -18.862 -17.041 1.00 93.12 316 LYS A O 1
ATOM 2479 N N . ALA A 1 317 ? 2.409 -19.340 -19.198 1.00 93.12 317 ALA A N 1
ATOM 2480 C CA . ALA A 1 317 ? 3.469 -18.486 -19.733 1.00 93.12 317 ALA A CA 1
ATOM 2481 C C . ALA A 1 317 ? 3.207 -16.996 -19.451 1.00 93.12 317 ALA A C 1
ATOM 2483 O O . ALA A 1 317 ? 4.116 -16.278 -19.044 1.00 93.12 317 ALA A O 1
ATOM 2484 N N . THR A 1 318 ? 1.955 -16.544 -19.581 1.00 94.38 318 THR A N 1
ATOM 2485 C CA . THR A 1 318 ? 1.540 -15.169 -19.257 1.00 94.38 318 THR A CA 1
ATOM 2486 C C . THR A 1 318 ? 1.714 -14.851 -17.782 1.00 94.38 318 THR A C 1
ATOM 2488 O O . THR A 1 318 ? 2.283 -13.815 -17.444 1.00 94.38 318 THR A O 1
ATOM 2491 N N . LEU A 1 319 ? 1.282 -15.755 -16.901 1.00 95.88 319 LEU A N 1
ATOM 2492 C CA . LEU A 1 319 ? 1.452 -15.583 -15.458 1.00 95.88 319 LEU A CA 1
ATOM 2493 C C . LEU A 1 319 ? 2.934 -15.532 -15.082 1.00 95.88 319 LEU A C 1
ATOM 2495 O O . LEU A 1 319 ? 3.343 -14.654 -14.331 1.00 95.88 319 LEU A O 1
ATOM 2499 N N . MET A 1 320 ? 3.751 -16.422 -15.648 1.00 96.19 320 MET A N 1
ATOM 2500 C CA . MET A 1 320 ? 5.192 -16.433 -15.401 1.00 96.19 320 MET A CA 1
ATOM 2501 C C . MET A 1 320 ? 5.890 -15.166 -15.895 1.00 96.19 320 MET A C 1
ATOM 2503 O O . MET A 1 320 ? 6.721 -14.622 -15.172 1.00 96.19 320 MET A O 1
ATOM 2507 N N . ALA A 1 321 ? 5.536 -14.660 -17.080 1.00 95.94 321 ALA A N 1
ATOM 2508 C CA . ALA A 1 321 ? 6.065 -13.392 -17.581 1.00 95.94 321 ALA A CA 1
ATOM 2509 C C . ALA A 1 321 ? 5.720 -12.232 -16.633 1.00 95.94 321 ALA A C 1
ATOM 2511 O O . ALA A 1 321 ? 6.582 -11.418 -16.310 1.00 95.94 321 ALA A O 1
ATOM 2512 N N . LEU A 1 322 ? 4.488 -12.199 -16.116 1.00 97.06 322 LEU A N 1
ATOM 2513 C CA . LEU A 1 322 ? 4.040 -11.155 -15.196 1.00 97.06 322 LEU A CA 1
ATOM 2514 C C . LEU A 1 322 ? 4.738 -11.241 -13.831 1.00 97.06 322 LEU A C 1
ATOM 2516 O O . LEU A 1 322 ? 5.146 -10.221 -13.276 1.00 97.06 322 LEU A O 1
ATOM 2520 N N . ARG A 1 323 ? 4.932 -12.459 -13.313 1.00 97.94 323 ARG A N 1
ATOM 2521 C CA . ARG A 1 323 ? 5.719 -12.719 -12.098 1.00 97.94 323 ARG A CA 1
ATOM 2522 C C . ARG A 1 323 ? 7.160 -12.250 -12.271 1.00 97.94 323 ARG A C 1
ATOM 2524 O O . ARG A 1 323 ? 7.662 -11.509 -11.432 1.00 97.94 323 ARG A O 1
ATOM 2531 N N . ASN A 1 324 ? 7.801 -12.612 -13.381 1.00 98.00 324 ASN A N 1
ATOM 2532 C CA . ASN A 1 324 ? 9.165 -12.182 -13.686 1.00 98.00 324 ASN A CA 1
ATOM 2533 C C . ASN A 1 324 ? 9.271 -10.658 -13.771 1.00 98.00 324 ASN A C 1
ATOM 2535 O O . ASN A 1 324 ? 10.109 -10.090 -13.082 1.00 98.00 324 ASN A O 1
ATOM 2539 N N . ALA A 1 325 ? 8.372 -9.999 -14.505 1.00 98.25 325 ALA A N 1
ATOM 2540 C CA . ALA A 1 325 ? 8.361 -8.542 -14.612 1.00 98.25 325 ALA A CA 1
ATOM 2541 C C . ALA A 1 325 ? 8.150 -7.856 -13.248 1.00 98.25 325 ALA A C 1
ATOM 2543 O O . ALA A 1 325 ? 8.787 -6.849 -12.955 1.00 98.25 325 ALA A O 1
ATOM 2544 N N . THR A 1 326 ? 7.313 -8.435 -12.379 1.00 98.38 326 THR A N 1
ATOM 2545 C CA . THR A 1 326 ? 7.128 -7.952 -10.999 1.00 98.38 326 THR A CA 1
ATOM 2546 C C . THR A 1 326 ? 8.413 -8.098 -10.182 1.00 98.38 326 THR A C 1
ATOM 2548 O O . THR A 1 326 ? 8.818 -7.168 -9.494 1.00 98.38 326 THR A O 1
ATOM 2551 N N . ALA A 1 327 ? 9.086 -9.247 -10.262 1.00 98.25 327 ALA A N 1
ATOM 2552 C CA . ALA A 1 327 ? 10.353 -9.476 -9.569 1.00 98.25 327 ALA A CA 1
ATOM 2553 C C . ALA A 1 327 ? 11.482 -8.569 -10.089 1.00 98.25 327 ALA A C 1
ATOM 2555 O O . ALA A 1 327 ? 12.310 -8.100 -9.308 1.00 98.25 327 ALA A O 1
ATOM 2556 N N . ASP A 1 328 ? 11.522 -8.327 -11.397 1.00 98.12 328 ASP A N 1
ATOM 2557 C CA . ASP A 1 328 ? 12.505 -7.455 -12.037 1.00 98.12 328 ASP A CA 1
ATOM 2558 C C . ASP A 1 328 ? 12.310 -6.000 -11.605 1.00 98.12 328 ASP A C 1
ATOM 2560 O O . ASP A 1 328 ? 13.289 -5.327 -11.287 1.00 98.12 328 ASP A O 1
ATOM 2564 N N . GLU A 1 329 ? 11.060 -5.549 -11.483 1.00 97.38 329 GLU A N 1
ATOM 2565 C CA . GLU A 1 329 ? 10.711 -4.229 -10.956 1.00 97.38 329 GLU A CA 1
ATOM 2566 C C . GLU A 1 329 ? 11.270 -4.008 -9.536 1.00 97.38 329 GLU A C 1
ATOM 2568 O O . GLU A 1 329 ? 11.851 -2.955 -9.257 1.00 97.38 329 GLU A O 1
ATOM 2573 N N . LEU A 1 330 ? 11.195 -5.014 -8.650 1.00 95.81 330 LEU A N 1
ATOM 2574 C CA . LEU A 1 330 ? 11.830 -4.937 -7.325 1.00 95.81 330 LEU A CA 1
ATOM 2575 C C . LEU A 1 330 ? 13.347 -4.737 -7.425 1.00 95.81 330 LEU A C 1
ATOM 2577 O O . LEU A 1 330 ? 13.914 -3.906 -6.715 1.00 95.81 330 LEU A O 1
ATOM 2581 N N . ILE A 1 331 ? 14.002 -5.520 -8.283 1.00 97.12 331 ILE A N 1
ATOM 2582 C CA . ILE A 1 331 ? 15.466 -5.570 -8.416 1.00 97.12 331 ILE A CA 1
ATOM 2583 C C . ILE A 1 331 ? 16.019 -4.298 -9.056 1.00 97.12 331 ILE A C 1
ATOM 2585 O O . ILE A 1 331 ? 17.080 -3.823 -8.653 1.00 97.12 331 ILE A O 1
ATOM 2589 N N . GLN A 1 332 ? 15.315 -3.744 -10.041 1.00 96.69 332 GLN A N 1
ATOM 2590 C CA . GLN A 1 332 ? 15.741 -2.552 -10.774 1.00 96.69 332 GLN A CA 1
ATOM 2591 C C . GLN A 1 332 ? 15.512 -1.261 -9.975 1.00 96.69 332 GLN A C 1
ATOM 2593 O O . GLN A 1 332 ? 16.249 -0.289 -10.156 1.00 96.69 332 GLN A O 1
ATOM 2598 N N . HIS A 1 333 ? 14.541 -1.254 -9.054 1.00 95.62 333 HIS A N 1
ATOM 2599 C CA . HIS A 1 333 ? 14.160 -0.070 -8.277 1.00 95.62 333 HIS A CA 1
ATOM 2600 C C . HIS A 1 333 ? 14.152 -0.302 -6.755 1.00 95.62 333 HIS A C 1
ATOM 2602 O O . HIS A 1 333 ? 13.168 0.006 -6.075 1.00 95.62 333 HIS A O 1
ATOM 2608 N N . PRO A 1 334 ? 15.260 -0.779 -6.162 1.00 93.62 334 PRO A N 1
ATOM 2609 C CA . PRO A 1 334 ? 15.270 -1.269 -4.787 1.00 93.62 334 PRO A CA 1
ATOM 2610 C C . PRO A 1 334 ? 14.956 -0.197 -3.734 1.00 93.62 334 PRO A C 1
ATOM 2612 O O . PRO A 1 334 ? 14.338 -0.484 -2.708 1.00 93.62 334 PRO A O 1
ATOM 2615 N N . TRP A 1 335 ? 15.309 1.064 -4.001 1.00 88.50 335 TRP A N 1
ATOM 2616 C CA . TRP A 1 335 ? 15.015 2.193 -3.110 1.00 88.50 335 TRP A CA 1
ATOM 2617 C C . TRP A 1 335 ? 13.514 2.454 -2.934 1.00 88.50 335 TRP A C 1
ATOM 2619 O O . TRP A 1 335 ? 13.127 3.093 -1.959 1.00 88.50 335 TRP A O 1
ATOM 2629 N N . ARG A 1 336 ? 12.664 1.990 -3.864 1.00 88.94 336 ARG A N 1
ATOM 2630 C CA . ARG A 1 336 ? 11.207 2.154 -3.768 1.00 88.94 336 ARG A CA 1
ATOM 2631 C C . ARG A 1 336 ? 10.589 1.179 -2.766 1.00 88.94 336 ARG A C 1
ATOM 2633 O O . ARG A 1 336 ? 9.610 1.526 -2.116 1.00 88.94 336 ARG A O 1
ATOM 2640 N N . TYR A 1 337 ? 11.171 -0.012 -2.630 1.00 90.50 337 TYR A N 1
ATOM 2641 C CA . TYR A 1 337 ? 10.582 -1.119 -1.870 1.00 90.50 337 TYR A CA 1
ATOM 2642 C C . TYR A 1 337 ? 11.286 -1.391 -0.542 1.00 90.50 337 TYR A C 1
ATOM 2644 O O . TYR A 1 337 ? 10.740 -2.110 0.288 1.00 90.50 337 TYR A O 1
ATOM 2652 N N . GLN A 1 338 ? 12.465 -0.801 -0.309 1.00 86.12 338 GLN A N 1
ATOM 2653 C CA . GLN A 1 338 ? 13.261 -1.048 0.894 1.00 86.12 338 GLN A CA 1
ATOM 2654 C C . GLN A 1 338 ? 12.455 -0.888 2.191 1.00 86.12 338 GLN A C 1
ATOM 2656 O O . GLN A 1 338 ? 12.468 -1.790 3.021 1.00 86.12 338 GLN A O 1
ATOM 2661 N N . SER A 1 339 ? 11.743 0.229 2.368 1.00 82.38 339 SER A N 1
ATOM 2662 C CA . SER A 1 339 ? 10.988 0.469 3.605 1.00 82.38 339 SER A CA 1
ATOM 2663 C C . SER A 1 339 ? 9.858 -0.539 3.808 1.00 82.38 339 SER A C 1
ATOM 2665 O O . SER A 1 339 ? 9.639 -0.978 4.930 1.00 82.38 339 SER A O 1
ATOM 2667 N N . ALA A 1 340 ? 9.171 -0.939 2.734 1.00 83.62 340 ALA A N 1
ATOM 2668 C CA . ALA A 1 340 ? 8.122 -1.951 2.811 1.00 83.62 340 ALA A CA 1
ATOM 2669 C C . ALA A 1 340 ? 8.704 -3.329 3.160 1.00 83.62 340 ALA A C 1
ATOM 2671 O O . ALA A 1 340 ? 8.191 -3.997 4.049 1.00 83.62 340 ALA A O 1
ATOM 2672 N N . LEU A 1 341 ? 9.812 -3.726 2.526 1.00 86.25 341 LEU A N 1
ATOM 2673 C CA . LEU A 1 341 ? 10.481 -5.001 2.799 1.00 86.25 341 LEU A CA 1
ATOM 2674 C C . LEU A 1 341 ? 10.994 -5.100 4.240 1.00 86.25 341 LEU A C 1
ATOM 2676 O O . LEU A 1 341 ? 10.804 -6.129 4.874 1.00 86.25 341 LEU A O 1
ATOM 2680 N N . GLU A 1 342 ? 11.599 -4.037 4.773 1.00 83.81 342 GLU A N 1
ATOM 2681 C CA . GLU A 1 342 ? 12.069 -4.008 6.165 1.00 83.81 342 GLU A CA 1
ATOM 2682 C C . GLU A 1 342 ? 10.907 -4.115 7.165 1.00 83.81 342 GLU A C 1
ATOM 2684 O O . GLU A 1 342 ? 11.024 -4.798 8.178 1.00 83.81 342 GLU A O 1
ATOM 2689 N N . LEU A 1 343 ? 9.770 -3.469 6.883 1.00 79.06 343 LEU A N 1
ATOM 2690 C CA . LEU A 1 343 ? 8.570 -3.604 7.713 1.00 79.06 343 LEU A CA 1
ATOM 2691 C C . LEU A 1 343 ? 8.000 -5.027 7.644 1.00 79.06 343 LEU A C 1
ATOM 2693 O O . LEU A 1 343 ? 7.672 -5.601 8.679 1.00 79.06 343 LEU A O 1
ATOM 2697 N N . LEU A 1 344 ? 7.932 -5.619 6.450 1.00 78.00 344 LEU A N 1
ATOM 2698 C CA . LEU A 1 344 ? 7.459 -6.993 6.269 1.00 78.00 344 LEU A CA 1
ATOM 2699 C C . LEU A 1 344 ? 8.370 -8.017 6.965 1.00 78.00 344 LEU A C 1
ATOM 2701 O O . LEU A 1 344 ? 7.871 -8.964 7.570 1.00 78.00 344 LEU A O 1
ATOM 2705 N N . GLU A 1 345 ? 9.689 -7.808 6.943 1.00 83.38 345 GLU A N 1
ATOM 2706 C CA . GLU A 1 345 ? 10.660 -8.629 7.679 1.00 83.38 345 GLU A CA 1
ATOM 2707 C C . GLU A 1 345 ? 10.439 -8.534 9.197 1.00 83.38 345 GLU A C 1
ATOM 2709 O O . GLU A 1 345 ? 10.452 -9.551 9.888 1.00 83.38 345 GLU A O 1
ATOM 2714 N N . LEU A 1 346 ? 10.154 -7.337 9.723 1.00 79.81 346 LEU A N 1
ATOM 2715 C CA . LEU A 1 346 ? 9.854 -7.139 11.147 1.00 79.81 346 LEU A CA 1
ATOM 2716 C C . LEU A 1 346 ? 8.544 -7.805 11.586 1.00 79.81 346 LEU A C 1
ATOM 2718 O O . LEU A 1 346 ? 8.463 -8.299 12.711 1.00 79.81 346 LEU A O 1
ATOM 2722 N N . VAL A 1 347 ? 7.529 -7.824 10.718 1.00 73.88 347 VAL A N 1
ATOM 2723 C CA . VAL A 1 347 ? 6.225 -8.455 10.993 1.00 73.88 347 VAL A CA 1
ATOM 2724 C C . VAL A 1 347 ? 6.296 -9.983 10.866 1.00 73.88 347 VAL A C 1
ATOM 2726 O O . VAL A 1 347 ? 5.524 -10.694 11.515 1.00 73.88 347 VAL A O 1
ATOM 2729 N N . ASN A 1 348 ? 7.247 -10.505 10.084 1.00 74.94 348 ASN A N 1
ATOM 2730 C CA . ASN A 1 348 ? 7.453 -11.937 9.858 1.00 74.94 348 ASN A CA 1
ATOM 2731 C C . ASN A 1 348 ? 8.917 -12.377 10.137 1.00 74.94 348 ASN A C 1
ATOM 2733 O O . ASN A 1 348 ? 9.558 -12.963 9.262 1.00 74.94 348 ASN A O 1
ATOM 2737 N N . PRO A 1 349 ? 9.453 -12.178 11.362 1.00 56.62 349 PRO A N 1
ATOM 2738 C CA . PRO A 1 349 ? 10.895 -12.239 11.652 1.00 56.62 349 PRO A CA 1
ATOM 2739 C C . PRO A 1 349 ? 11.522 -13.643 11.618 1.00 56.62 349 PRO A C 1
ATOM 2741 O O . PRO A 1 349 ? 12.733 -13.778 11.776 1.00 56.62 349 PRO A O 1
ATOM 2744 N N . SER A 1 350 ? 10.727 -14.701 11.436 1.00 52.09 350 SER A N 1
ATOM 2745 C CA . SER A 1 350 ? 11.176 -16.081 11.685 1.00 52.09 350 SER A CA 1
ATOM 2746 C C . SER A 1 350 ? 11.011 -17.039 10.508 1.00 52.09 350 SER A C 1
ATOM 2748 O O . SER A 1 350 ? 11.184 -18.241 10.696 1.00 52.09 350 SER A O 1
ATOM 2750 N N . GLY A 1 351 ? 10.571 -16.584 9.328 1.00 54.16 351 GLY A N 1
ATOM 2751 C CA . GLY A 1 351 ? 10.132 -17.519 8.279 1.00 54.16 351 GLY A CA 1
ATOM 2752 C C . GLY A 1 351 ? 9.032 -18.481 8.766 1.00 54.16 351 GLY A C 1
ATOM 2753 O O . GLY A 1 351 ? 8.828 -19.550 8.188 1.00 54.16 351 GLY A O 1
ATOM 2754 N N . GLY A 1 352 ? 8.340 -18.114 9.855 1.00 48.84 352 GLY A N 1
ATOM 2755 C CA . GLY A 1 352 ? 7.187 -18.825 10.377 1.00 48.84 352 GLY A CA 1
ATOM 2756 C C . GLY A 1 352 ? 6.071 -18.668 9.366 1.00 48.84 352 GLY A C 1
ATOM 2757 O O . GLY A 1 352 ? 5.342 -17.681 9.403 1.00 48.84 352 GLY A O 1
ATOM 2758 N N . ARG A 1 353 ? 6.009 -19.603 8.414 1.00 46.53 353 ARG A N 1
ATOM 2759 C CA . ARG A 1 353 ? 4.942 -19.688 7.417 1.00 46.53 353 ARG A CA 1
ATOM 2760 C C . ARG A 1 353 ? 3.610 -19.652 8.173 1.00 46.53 353 ARG A C 1
ATOM 2762 O O . ARG A 1 353 ? 3.350 -20.549 8.974 1.00 46.53 353 ARG A O 1
ATOM 2769 N N . ARG A 1 354 ? 2.836 -18.581 7.981 1.00 50.66 354 ARG A N 1
ATOM 2770 C CA . ARG A 1 354 ? 1.504 -18.403 8.576 1.00 50.66 354 ARG A CA 1
ATOM 2771 C C . ARG A 1 354 ? 0.451 -19.246 7.887 1.00 50.66 354 ARG A C 1
ATOM 2773 O O . ARG A 1 354 ? 0.563 -19.450 6.657 1.00 50.66 354 ARG A O 1
#

Sequence (354 aa):
MKYQPITPNAGPSLYSHGAAKRAARPLPDEMLPKAAAYAARAWTLTAATKEPRLSAHARPAERMLECALLDLLMWMHNVDTDEIRRDSSLQQMPRMNVSLLGTIRRACPSEAELLIKSLGDWDALWDFLKALAPPTLAAHMNEKRAELNRDIRTRVMHWLNDLRRDVGSAGPRFDPGCEPQPTKPAPAKKINMPLLQEAAKSIRQNGEWNSLGGDIAPFAMPHVPGWPAHRALEIRDLKGTLLERMTPSRLATDKPVILILDTDRRHYSAQLDGKTVAVPDDGNCFYHAVLRALGPHDRARLVTTIGNEHSYQFSKATLMALRNATADELIQHPWRYQSALELLELVNPSGGRR

Solvent-accessible surface area (backbone atoms only — not comparable to full-atom values): 20416 Å² total; per-residue (Å²): 136,84,88,78,84,85,76,83,81,84,70,83,78,88,82,80,81,83,81,74,86,70,76,78,73,80,76,64,79,79,47,58,65,52,45,48,52,45,30,54,48,40,44,51,68,52,60,70,62,84,51,81,84,53,60,85,46,40,64,65,32,40,50,53,49,28,52,54,51,47,38,43,48,52,34,62,66,65,58,56,72,71,56,55,73,69,40,83,81,61,77,85,48,62,64,78,53,69,71,54,52,59,49,46,46,62,35,50,70,68,28,29,49,51,46,49,55,43,61,60,52,50,69,63,50,48,54,51,50,50,74,68,38,44,68,76,55,33,62,38,56,61,78,83,32,66,62,62,37,48,55,51,51,50,39,52,49,50,47,48,49,51,50,48,47,41,32,62,65,30,53,90,76,69,46,94,80,60,62,80,65,75,67,74,67,74,73,75,76,80,75,63,57,69,62,52,51,50,25,28,51,40,32,53,38,85,40,52,45,88,46,68,14,38,70,46,43,69,73,37,44,45,67,24,69,43,44,58,58,42,30,23,41,31,37,19,36,86,87,64,50,78,75,47,76,39,61,56,37,99,69,39,77,49,80,57,39,36,32,32,36,37,78,89,77,70,41,36,19,11,35,53,96,89,40,80,41,85,46,67,91,64,46,45,16,59,60,49,13,53,56,62,28,37,54,74,67,52,34,32,44,24,40,45,61,54,71,38,86,72,59,83,57,97,39,73,66,50,51,50,37,53,28,41,43,34,24,47,47,47,71,76,43,45,85,79,46,46,70,58,52,56,51,52,42,68,78,50,78,72,80,70,73,126

Radius of gyration: 25.37 Å; Cα contacts (8 Å, |Δi|>4): 398; chains: 1; bounding box: 63×59×79 Å